Protein AF-A0ABC8L1J0-F1 (afdb_monomer)

Sequence (222 aa):
MFDDIAKNKENPRPGIIINSPNGDDVYSGVPKDYTGYDVNVGNLFAVILGNKTALKGGSGKVVDSGPNDHIFIYYSDHGGPGVLGMPTSPALYANDLNNVLKKKHASGTYKSLVFYLEACESRCIFEGLLPEGLNIYATTASNAEESSWGTYCPGEDTSVLSEYETCLGDLYSVAWMEDRYDSVTVCGDLECQDQLNERNKPFFDLCDGIFMNYTWKVLFLV

Nearest PDB structures (foldseek):
  5nij-assembly1_B  TM=9.918E-01  e=1.493E-30  Arabidopsis thaliana
  5nij-assembly2_C  TM=9.947E-01  e=2.348E-30  Arabidopsis thaliana
  5obt-assembly1_A  TM=9.940E-01  e=6.603E-30  Arabidopsis thaliana
  6azt-assembly1_A  TM=9.479E-01  e=2.463E-28  Helianthus annuus
  5h0i-assembly1_A  TM=9.928E-01  e=3.719E-27  Oldenlandia affinis

Mean predicted aligned error: 8.41 Å

Radius of gyration: 18.46 Å; Cα contacts (8 Å, |Δi|>4): 378; chains: 1; bounding box: 45×39×52 Å

pLDDT: mean 83.25, std 20.33, range [33.12, 98.81]

Foldseek 3Di:
DQPQAQCPPLNLHRNFAAQAQPGDGPRPPDDPQAHHPQQDPQNVLCQLQVNLPSGDDGPSHHLVAALAAEAEAEDADEDAQQWADTPDPDTHGLQVVLVSLVSSLVVSRYNAYEYEEHYFLFQNSCVVRHDPPSNYFYWYQDHNHGTWAAPLAPPVDPSHPPSDNGGRGTQLVCLCVVVVVVAQDPVRDGPDPLDDDPSNVSNVVRIPGPPPDDPNDPPPDD

Organism: Eruca vesicaria subsp. sativa (NCBI:txid29727)

Secondary structure (DSSP, 8-state):
----STT-TT-SSTT---SSTTPPPSSTT---SS-GGG-SHHHHHHHHTT-GGG--SS--------TT-EEEEEEES-EETTEE--SSSSPEEHHHHHHHHHHHHHTT--SEEEEEEESTTGGGGTTTTS-TTSSEEEEESS-SS----EES-TTT-TTS-TT--S--EEHHHHHHHHHHTTT--TTS------S--TTTHHHHHH-----TT---------

Structure (mmCIF, N/CA/C/O backbone):
data_AF-A0ABC8L1J0-F1
#
_entry.id   AF-A0ABC8L1J0-F1
#
loop_
_atom_site.group_PDB
_atom_site.id
_atom_site.type_symbol
_atom_site.label_atom_id
_atom_site.label_alt_id
_atom_site.label_comp_id
_atom_site.label_asym_id
_atom_site.label_entity_id
_atom_site.label_seq_id
_atom_site.pdbx_PDB_ins_code
_atom_site.Cartn_x
_atom_site.Cartn_y
_atom_site.Cartn_z
_atom_site.occupancy
_atom_site.B_iso_or_equiv
_atom_site.auth_seq_id
_atom_site.auth_comp_id
_atom_site.auth_asym_id
_atom_site.auth_atom_id
_atom_site.pdbx_PDB_model_num
ATOM 1 N N . MET A 1 1 ? -2.876 0.486 -7.187 1.00 93.50 1 MET A N 1
ATOM 2 C CA . MET A 1 1 ? -1.781 0.567 -8.182 1.00 93.50 1 MET A CA 1
ATOM 3 C C . MET A 1 1 ? -2.198 1.522 -9.281 1.00 93.50 1 MET A C 1
ATOM 5 O O . MET A 1 1 ? -3.363 1.482 -9.655 1.00 93.50 1 MET A O 1
ATOM 9 N N . PHE A 1 2 ? -1.308 2.378 -9.782 1.00 98.06 2 PHE A N 1
ATOM 10 C CA . PHE A 1 2 ? -1.679 3.358 -10.813 1.00 98.06 2 PHE A CA 1
ATOM 11 C C . PHE A 1 2 ? -1.986 2.711 -12.177 1.00 98.06 2 PHE A C 1
ATOM 13 O O . PHE A 1 2 ? -2.857 3.191 -12.894 1.00 98.06 2 PHE A O 1
ATOM 20 N N . ASP A 1 3 ? -1.392 1.546 -12.446 1.00 97.50 3 ASP A N 1
ATOM 21 C CA . ASP A 1 3 ? -1.651 0.687 -13.613 1.00 97.50 3 ASP A CA 1
ATOM 22 C C . ASP A 1 3 ? -1.069 1.171 -14.955 1.00 97.50 3 ASP A C 1
ATOM 24 O O . ASP A 1 3 ? -1.641 0.971 -16.026 1.00 97.50 3 ASP A O 1
ATOM 28 N N . ASP A 1 4 ? 0.106 1.788 -14.900 1.00 97.69 4 ASP A N 1
ATOM 29 C CA . ASP A 1 4 ? 0.846 2.352 -16.032 1.00 97.69 4 ASP A CA 1
ATOM 30 C C . ASP A 1 4 ? 2.136 1.589 -16.387 1.00 97.69 4 ASP A C 1
ATOM 32 O O . ASP A 1 4 ? 2.853 1.999 -17.298 1.00 97.69 4 ASP A O 1
ATOM 36 N N . ILE A 1 5 ? 2.406 0.455 -15.728 1.00 97.25 5 ILE A N 1
ATOM 37 C CA . ILE A 1 5 ? 3.633 -0.342 -15.916 1.00 97.25 5 ILE A CA 1
ATOM 38 C C . ILE A 1 5 ? 3.462 -1.450 -16.964 1.00 97.25 5 ILE A C 1
ATOM 40 O O . ILE A 1 5 ? 4.234 -1.541 -17.917 1.00 97.25 5 ILE A O 1
ATOM 44 N N . ALA A 1 6 ? 2.425 -2.288 -16.854 1.00 96.56 6 ALA A N 1
ATOM 45 C CA . ALA A 1 6 ? 2.279 -3.463 -17.722 1.00 96.56 6 ALA A CA 1
ATOM 46 C C . ALA A 1 6 ? 2.184 -3.108 -19.216 1.00 96.56 6 ALA A C 1
ATOM 48 O O . ALA A 1 6 ? 2.652 -3.857 -20.064 1.00 96.56 6 ALA A O 1
ATOM 49 N N . LYS A 1 7 ? 1.589 -1.961 -19.559 1.00 96.62 7 LYS A N 1
ATOM 50 C CA . LYS A 1 7 ? 1.470 -1.476 -20.948 1.00 96.62 7 LYS A CA 1
ATOM 51 C C . LYS A 1 7 ? 2.386 -0.290 -21.248 1.00 96.62 7 LYS A C 1
ATOM 53 O O . LYS A 1 7 ? 2.169 0.404 -22.243 1.00 96.62 7 LYS A O 1
ATOM 58 N N . ASN A 1 8 ? 3.368 -0.030 -20.386 1.00 97.44 8 ASN A N 1
ATOM 59 C CA . ASN A 1 8 ? 4.341 1.021 -20.629 1.00 97.44 8 ASN A CA 1
ATOM 60 C C . ASN A 1 8 ? 5.139 0.716 -21.907 1.00 97.44 8 ASN A C 1
ATOM 62 O O . ASN A 1 8 ? 5.407 -0.445 -22.211 1.00 97.44 8 ASN A O 1
ATOM 66 N N . LYS A 1 9 ? 5.530 1.752 -22.653 1.00 97.25 9 LYS A N 1
ATOM 67 C CA . LYS A 1 9 ? 6.371 1.594 -23.851 1.00 97.25 9 LYS A CA 1
ATOM 68 C C . LYS A 1 9 ? 7.786 1.125 -23.514 1.00 97.25 9 LYS A C 1
ATOM 70 O O . LYS A 1 9 ? 8.426 0.529 -24.369 1.00 97.25 9 LYS A O 1
ATOM 75 N N . GLU A 1 10 ? 8.244 1.416 -22.301 1.00 95.56 10 GLU A N 1
ATOM 76 C CA . GLU A 1 10 ? 9.552 1.022 -21.779 1.00 95.56 10 GLU A CA 1
ATOM 77 C C . GLU A 1 10 ? 9.525 -0.372 -21.142 1.00 95.56 10 GLU A C 1
ATOM 79 O O . GLU A 1 10 ? 10.575 -0.910 -20.817 1.00 95.56 10 GLU A O 1
ATOM 84 N N . ASN A 1 11 ? 8.349 -0.997 -20.986 1.00 96.00 11 ASN A N 1
ATOM 85 C CA . ASN A 1 11 ? 8.280 -2.367 -20.489 1.00 96.00 11 ASN A CA 1
ATOM 86 C C . ASN A 1 11 ? 8.733 -3.343 -21.598 1.00 96.00 11 ASN A C 1
ATOM 88 O O . ASN A 1 11 ? 8.025 -3.475 -22.605 1.00 96.00 11 ASN A O 1
ATOM 92 N N . PRO A 1 12 ? 9.859 -4.067 -21.424 1.00 95.00 12 PRO A N 1
ATOM 93 C CA . PRO A 1 12 ? 10.374 -4.998 -22.431 1.00 95.00 12 PRO A CA 1
ATOM 94 C C . PRO A 1 12 ? 9.455 -6.211 -22.647 1.00 95.00 12 PRO A C 1
ATOM 96 O O . PRO A 1 12 ? 9.526 -6.863 -23.690 1.00 95.00 12 PRO A O 1
ATOM 99 N N . ARG A 1 13 ? 8.555 -6.500 -21.694 1.00 95.12 13 ARG A N 1
ATOM 100 C CA . ARG A 1 13 ? 7.562 -7.580 -21.755 1.00 95.12 13 ARG A CA 1
ATOM 101 C C . ARG A 1 13 ? 6.139 -7.026 -21.597 1.00 95.12 13 ARG A C 1
ATOM 103 O O . ARG A 1 13 ? 5.547 -7.133 -20.522 1.00 95.12 13 ARG A O 1
ATOM 110 N N . PRO A 1 14 ? 5.544 -6.447 -22.657 1.00 96.69 14 PRO A N 1
ATOM 111 C CA . PRO A 1 14 ? 4.216 -5.851 -22.571 1.00 96.69 14 PRO A CA 1
ATOM 112 C C . PRO A 1 14 ? 3.153 -6.831 -22.059 1.00 96.69 14 PRO A C 1
ATOM 114 O O . PRO A 1 14 ? 2.976 -7.925 -22.592 1.00 96.69 14 PRO A O 1
ATOM 117 N N . GLY A 1 15 ? 2.401 -6.400 -21.052 1.00 95.69 15 GLY A N 1
ATOM 118 C CA . GLY A 1 15 ? 1.353 -7.168 -20.383 1.00 95.69 15 GLY A CA 1
ATOM 119 C C . GLY A 1 15 ? 1.829 -7.998 -19.192 1.00 95.69 15 GLY A C 1
ATOM 120 O O . GLY A 1 15 ? 0.975 -8.558 -18.514 1.00 95.69 15 GLY A O 1
ATOM 121 N N . ILE A 1 16 ? 3.137 -8.046 -18.929 1.00 96.88 16 ILE A N 1
ATOM 122 C CA . ILE A 1 16 ? 3.753 -8.821 -17.848 1.00 96.88 16 ILE A CA 1
ATOM 123 C C . ILE A 1 16 ? 4.424 -7.862 -16.859 1.00 96.88 16 ILE A C 1
ATOM 125 O O . ILE A 1 16 ? 5.050 -6.876 -17.263 1.00 96.88 16 ILE A O 1
ATOM 129 N N . ILE A 1 17 ? 4.306 -8.157 -15.564 1.00 96.38 17 ILE A N 1
ATOM 130 C CA . ILE A 1 17 ? 5.140 -7.564 -14.509 1.00 96.38 17 ILE A CA 1
ATOM 131 C C . ILE A 1 17 ? 5.728 -8.713 -13.697 1.00 96.38 17 ILE A C 1
ATOM 133 O O . ILE A 1 17 ? 5.004 -9.630 -13.322 1.00 96.38 17 ILE A O 1
ATOM 137 N N . ILE A 1 18 ? 7.027 -8.654 -13.425 1.00 95.44 18 ILE A N 1
ATOM 138 C CA . ILE A 1 18 ? 7.740 -9.607 -12.570 1.00 95.44 18 ILE A CA 1
ATOM 139 C C . ILE A 1 18 ? 8.265 -8.870 -11.335 1.00 95.44 18 ILE A C 1
ATOM 141 O O . ILE A 1 18 ? 8.564 -7.683 -11.426 1.00 95.44 18 ILE A O 1
ATOM 145 N N . ASN A 1 19 ? 8.379 -9.572 -10.207 1.00 95.00 19 ASN A N 1
ATOM 146 C CA . ASN A 1 19 ? 8.897 -9.029 -8.939 1.00 95.00 19 ASN A CA 1
ATOM 147 C C . ASN A 1 19 ? 10.171 -9.757 -8.460 1.00 95.00 19 ASN A C 1
ATOM 149 O O . ASN A 1 19 ? 10.581 -9.628 -7.313 1.00 95.00 19 ASN A O 1
ATOM 153 N N . SER A 1 20 ? 10.776 -10.565 -9.333 1.00 92.19 20 SER A N 1
ATOM 154 C CA . SER A 1 20 ? 12.091 -11.180 -9.138 1.00 92.19 20 SER A CA 1
ATOM 155 C C . SER A 1 20 ? 12.702 -11.544 -10.502 1.00 92.19 20 SER A C 1
ATOM 157 O O . SER A 1 20 ? 11.960 -11.681 -11.481 1.00 92.19 20 SER A O 1
ATOM 159 N N . PRO A 1 21 ? 14.035 -11.702 -10.619 1.00 88.88 21 PRO A N 1
ATOM 160 C CA . PRO A 1 21 ? 14.729 -11.786 -11.912 1.00 88.88 21 PRO A CA 1
ATOM 161 C C . PRO A 1 21 ? 14.269 -12.922 -12.837 1.00 88.88 21 PRO A C 1
ATOM 163 O O . PRO A 1 21 ? 14.250 -12.769 -14.057 1.00 88.88 21 PRO A O 1
ATOM 166 N N . ASN A 1 22 ? 13.865 -14.051 -12.251 1.00 85.31 22 ASN A N 1
ATOM 167 C CA . ASN A 1 22 ? 13.317 -15.214 -12.955 1.00 85.31 22 ASN A CA 1
ATOM 168 C C . ASN A 1 22 ? 11.901 -15.562 -12.464 1.00 85.31 22 ASN A C 1
ATOM 170 O O . ASN A 1 22 ? 11.485 -16.715 -12.560 1.00 85.31 22 ASN A O 1
ATOM 174 N N . GLY A 1 23 ? 11.199 -14.587 -11.882 1.00 86.94 23 GLY A N 1
ATOM 175 C CA . GLY A 1 23 ? 9.857 -14.768 -11.347 1.00 86.94 23 GLY A CA 1
ATOM 176 C C . GLY A 1 23 ? 8.799 -14.923 -12.435 1.00 86.94 23 GLY A C 1
ATOM 177 O O . GLY A 1 23 ? 8.969 -14.476 -13.573 1.00 86.94 23 GLY A O 1
ATOM 178 N N . ASP A 1 24 ? 7.684 -15.541 -12.054 1.00 93.19 24 ASP A N 1
ATOM 179 C CA . ASP A 1 24 ? 6.485 -15.606 -12.883 1.00 93.19 24 ASP A CA 1
ATOM 180 C C . ASP A 1 24 ? 5.821 -14.224 -13.026 1.00 93.19 24 ASP A C 1
ATOM 182 O O . ASP A 1 24 ? 6.120 -13.276 -12.293 1.00 93.19 24 ASP A O 1
ATOM 186 N N . ASP A 1 25 ? 4.887 -14.109 -13.976 1.00 94.94 25 ASP A N 1
ATOM 187 C CA . ASP A 1 25 ? 4.036 -12.925 -14.093 1.00 94.94 25 ASP A CA 1
ATOM 188 C C . ASP A 1 25 ? 3.162 -12.761 -12.842 1.00 94.94 25 ASP A C 1
ATOM 190 O O . ASP A 1 25 ? 2.314 -13.605 -12.544 1.00 94.94 25 ASP A O 1
ATOM 194 N N . VAL A 1 26 ? 3.331 -11.639 -12.146 1.00 95.69 26 VAL A N 1
ATOM 195 C CA . VAL A 1 26 ? 2.528 -11.262 -10.976 1.00 95.69 26 VAL A CA 1
ATOM 196 C C . VAL A 1 26 ? 1.417 -10.271 -11.322 1.00 95.69 26 VAL A C 1
ATOM 198 O O . VAL A 1 26 ? 0.670 -9.857 -10.440 1.00 95.69 26 VAL A O 1
ATOM 201 N N . TYR A 1 27 ? 1.289 -9.858 -12.587 1.00 95.56 27 TYR A N 1
ATOM 202 C CA . TYR A 1 27 ? 0.291 -8.882 -13.022 1.00 95.56 27 TYR A CA 1
ATOM 203 C C . TYR A 1 27 ? -1.053 -9.513 -13.396 1.00 95.56 27 TYR A C 1
ATOM 205 O O . TYR A 1 27 ? -2.117 -8.949 -13.103 1.00 95.56 27 TYR A O 1
ATOM 213 N N . SER A 1 28 ? -1.027 -10.662 -14.074 1.00 95.44 28 SER A N 1
ATOM 214 C CA . SER A 1 28 ? -2.242 -11.343 -14.513 1.00 95.44 28 SER A CA 1
ATOM 215 C C . SER A 1 28 ? -3.140 -11.714 -13.329 1.00 95.44 28 SER A C 1
ATOM 217 O O . SER A 1 28 ? -2.703 -12.237 -12.309 1.00 95.44 28 SER A O 1
ATOM 219 N N . GLY A 1 29 ? -4.434 -11.423 -13.459 1.00 93.50 29 GLY A N 1
ATOM 220 C CA . GLY A 1 29 ? -5.430 -11.705 -12.424 1.00 93.50 29 GLY A CA 1
ATOM 221 C C . GLY A 1 29 ? -5.490 -10.694 -11.272 1.00 93.50 29 GLY A C 1
ATOM 222 O O . GLY A 1 29 ? -6.456 -10.740 -10.508 1.00 93.50 29 GLY A O 1
ATOM 223 N N . VAL A 1 30 ? -4.550 -9.743 -11.162 1.00 93.88 30 VAL A N 1
ATOM 224 C CA . VAL A 1 30 ? -4.590 -8.722 -10.101 1.00 93.88 30 VAL A CA 1
ATOM 225 C C . VAL A 1 30 ? -5.792 -7.783 -10.302 1.00 93.88 30 VAL A C 1
ATOM 227 O O . VAL A 1 30 ? -5.901 -7.133 -11.351 1.00 93.88 30 VAL A O 1
ATOM 230 N N . PRO A 1 31 ? -6.694 -7.652 -9.307 1.00 94.88 31 PRO A N 1
ATOM 231 C CA . PRO A 1 31 ? -7.863 -6.785 -9.412 1.00 94.88 31 PRO A CA 1
ATOM 232 C C . PRO A 1 31 ? -7.514 -5.308 -9.636 1.00 94.88 31 PRO A C 1
ATOM 234 O O . PRO A 1 31 ? -6.635 -4.745 -8.986 1.00 94.88 31 PRO A O 1
ATOM 237 N N . LYS A 1 32 ? -8.267 -4.650 -10.522 1.00 97.38 32 LYS A N 1
ATOM 238 C CA . LYS A 1 32 ? -8.146 -3.216 -10.840 1.00 97.38 32 LYS A CA 1
ATOM 239 C C . LYS A 1 32 ? -9.193 -2.395 -10.084 1.00 97.38 32 LYS A C 1
ATOM 241 O O . LYS A 1 32 ? -10.068 -1.791 -10.691 1.00 97.38 32 LYS A O 1
ATOM 246 N N . ASP A 1 33 ? -9.155 -2.435 -8.751 1.00 97.81 33 ASP A N 1
ATOM 247 C CA . ASP A 1 33 ? -10.172 -1.760 -7.929 1.00 97.81 33 ASP A CA 1
ATOM 248 C C . ASP A 1 33 ? -10.045 -0.232 -7.967 1.00 97.81 33 ASP A C 1
ATOM 250 O O . ASP A 1 33 ? -11.040 0.468 -8.129 1.00 97.81 33 ASP A O 1
ATOM 254 N N . TYR A 1 34 ? -8.818 0.277 -7.858 1.00 98.44 34 TYR A N 1
ATOM 255 C CA . TYR A 1 34 ? -8.500 1.701 -7.952 1.00 98.44 34 TYR A CA 1
ATOM 256 C C . TYR A 1 34 ? -7.219 1.850 -8.771 1.00 98.44 34 TYR A C 1
ATOM 258 O O . TYR A 1 34 ? -6.160 1.367 -8.355 1.00 98.44 34 TYR A O 1
ATOM 266 N N . THR A 1 35 ? -7.337 2.479 -9.941 1.00 98.38 35 THR A N 1
ATOM 267 C CA . THR A 1 35 ? -6.258 2.682 -10.921 1.00 98.38 35 THR A CA 1
ATOM 268 C C . THR A 1 35 ? -6.216 4.132 -11.391 1.00 98.38 35 THR A C 1
ATOM 270 O O . THR A 1 35 ? -7.209 4.850 -11.288 1.00 98.38 35 THR A O 1
ATOM 273 N N . GLY A 1 36 ? -5.084 4.582 -11.929 1.00 97.50 36 GLY A N 1
ATOM 274 C CA . GLY A 1 36 ? -4.895 5.964 -12.358 1.00 97.50 36 GLY A CA 1
ATOM 275 C C . GLY A 1 36 ? -5.207 6.960 -11.237 1.00 97.50 36 GLY A C 1
ATOM 276 O O . GLY A 1 36 ? -4.815 6.771 -10.085 1.00 97.50 36 GLY A O 1
ATOM 277 N N . TYR A 1 37 ? -5.978 7.999 -11.560 1.00 97.94 37 TYR A N 1
ATOM 278 C CA . TYR A 1 37 ? -6.349 9.050 -10.606 1.00 97.94 37 TYR A CA 1
ATOM 279 C C . TYR A 1 37 ? -7.256 8.587 -9.451 1.00 97.94 37 TYR A C 1
ATOM 281 O O . TYR A 1 37 ? -7.420 9.314 -8.467 1.00 97.94 37 TYR A O 1
ATOM 289 N N . ASP A 1 38 ? -7.809 7.373 -9.522 1.00 98.25 38 ASP A N 1
ATOM 290 C CA . ASP A 1 38 ? -8.569 6.790 -8.414 1.00 98.25 38 ASP A CA 1
ATOM 291 C C . ASP A 1 38 ? -7.647 6.286 -7.287 1.00 98.25 38 ASP A C 1
ATOM 293 O O . ASP A 1 38 ? -8.117 6.032 -6.175 1.00 98.25 38 ASP A O 1
ATOM 297 N N . VAL A 1 39 ? -6.331 6.200 -7.530 1.00 98.25 39 VAL A N 1
ATOM 298 C CA . VAL A 1 39 ? -5.300 5.974 -6.505 1.00 98.25 39 VAL A CA 1
ATOM 299 C C . VAL A 1 39 ? -4.995 7.293 -5.793 1.00 98.25 39 VAL A C 1
ATOM 301 O O . VAL A 1 39 ? -3.981 7.940 -6.033 1.00 98.25 39 VAL A O 1
ATOM 304 N N . ASN A 1 40 ? -5.904 7.702 -4.912 1.00 98.38 40 ASN A N 1
ATOM 305 C CA . ASN A 1 40 ? -5.803 8.945 -4.151 1.00 98.38 40 ASN A CA 1
ATOM 306 C C . ASN A 1 40 ? -6.118 8.735 -2.662 1.00 98.38 40 ASN A C 1
ATOM 308 O O . ASN A 1 40 ? -6.750 7.750 -2.270 1.00 98.38 40 ASN A O 1
ATOM 312 N N . VAL A 1 41 ? -5.688 9.687 -1.826 1.00 98.44 41 VAL A N 1
ATOM 313 C CA . VAL A 1 41 ? -5.813 9.615 -0.357 1.00 98.44 41 VAL A CA 1
ATOM 314 C C . VAL A 1 41 ? -7.268 9.479 0.091 1.00 98.44 41 VAL A C 1
ATOM 316 O O . VAL A 1 41 ? -7.573 8.714 1.004 1.00 98.44 41 VAL A O 1
ATOM 319 N N . GLY A 1 42 ? -8.186 10.192 -0.569 1.00 98.44 42 GLY A N 1
ATOM 320 C CA . GLY A 1 42 ? -9.609 10.146 -0.238 1.00 98.44 42 GLY A CA 1
ATOM 321 C C . GLY A 1 42 ? -10.191 8.744 -0.401 1.00 98.44 42 GLY A C 1
ATOM 322 O O . GLY A 1 42 ? -10.850 8.240 0.511 1.00 98.44 42 GLY A O 1
ATOM 323 N N . ASN A 1 43 ? -9.890 8.094 -1.527 1.00 98.69 43 ASN A N 1
ATOM 324 C CA . ASN A 1 43 ? -10.302 6.718 -1.781 1.00 98.69 43 ASN A CA 1
ATOM 325 C C . ASN A 1 43 ? -9.629 5.744 -0.816 1.00 98.69 43 ASN A C 1
ATOM 327 O O . ASN A 1 43 ? -10.326 4.913 -0.242 1.00 98.69 43 ASN A O 1
ATOM 331 N N . LEU A 1 44 ? -8.325 5.878 -0.556 1.00 98.62 44 LEU A N 1
ATOM 332 C CA . LEU A 1 44 ? -7.623 5.030 0.414 1.00 98.62 44 LEU A CA 1
ATOM 333 C C . LEU A 1 44 ? -8.294 5.075 1.797 1.00 98.62 44 LEU A C 1
ATOM 335 O O . LEU A 1 44 ? -8.584 4.038 2.394 1.00 98.62 44 LEU A O 1
ATOM 339 N N . PHE A 1 45 ? -8.609 6.271 2.293 1.00 98.75 45 PHE A N 1
ATOM 340 C CA . PHE A 1 45 ? -9.273 6.441 3.586 1.00 98.75 45 PHE A CA 1
ATOM 341 C C . PHE A 1 45 ? -10.691 5.877 3.597 1.00 98.75 45 PHE A C 1
ATOM 343 O O . PHE A 1 45 ? -11.079 5.203 4.553 1.00 98.75 45 PHE A O 1
ATOM 350 N N . ALA A 1 46 ? -11.461 6.115 2.537 1.00 98.69 46 ALA A N 1
ATOM 351 C CA . ALA A 1 46 ? -12.795 5.550 2.387 1.00 98.69 46 ALA A CA 1
ATOM 352 C C . ALA A 1 46 ? -12.763 4.012 2.347 1.00 98.69 46 ALA A C 1
ATOM 354 O O . ALA A 1 46 ? -13.592 3.372 2.996 1.00 98.69 46 ALA A O 1
ATOM 355 N N . VAL A 1 47 ? -11.777 3.420 1.666 1.00 98.81 47 VAL A N 1
ATOM 356 C CA . VAL A 1 47 ? -11.558 1.969 1.604 1.00 98.81 47 VAL A CA 1
ATOM 357 C C . VAL A 1 47 ? -11.276 1.396 2.986 1.00 98.81 47 VAL A C 1
ATOM 359 O O . VAL A 1 47 ? -11.987 0.477 3.395 1.00 98.81 47 VAL A O 1
ATOM 362 N N . ILE A 1 48 ? -10.306 1.948 3.725 1.00 98.75 48 ILE A N 1
ATOM 363 C CA . ILE A 1 48 ? -9.948 1.470 5.074 1.00 98.75 48 ILE A CA 1
ATOM 364 C C . ILE A 1 48 ? -11.160 1.544 6.010 1.00 98.75 48 ILE A C 1
ATOM 366 O O . ILE A 1 48 ? -11.428 0.611 6.766 1.00 98.75 48 ILE A O 1
ATOM 370 N N . LEU A 1 49 ? -11.925 2.635 5.937 1.00 98.75 49 LEU A N 1
ATOM 371 C CA . LEU A 1 49 ? -13.097 2.859 6.785 1.00 98.75 49 LEU A CA 1
ATOM 372 C C . LEU A 1 49 ? -14.346 2.078 6.351 1.00 98.75 49 LEU A C 1
ATOM 374 O O . LEU A 1 49 ? -15.353 2.150 7.051 1.00 98.75 49 LEU A O 1
ATOM 378 N N . GLY A 1 50 ? -14.319 1.359 5.226 1.00 98.38 50 GLY A N 1
ATOM 379 C CA . GLY A 1 50 ? -15.505 0.676 4.701 1.00 98.38 50 GLY A CA 1
ATOM 380 C C . GLY A 1 50 ? -16.584 1.633 4.166 1.00 98.38 50 GLY A C 1
ATOM 381 O O . GLY A 1 50 ? -17.744 1.253 4.028 1.00 98.38 50 GLY A O 1
ATOM 382 N N . ASN A 1 51 ? -16.245 2.891 3.867 1.00 98.25 51 ASN A N 1
ATOM 383 C CA . ASN A 1 51 ? -17.212 3.925 3.498 1.00 98.25 51 ASN A CA 1
ATOM 384 C C . ASN A 1 51 ? -17.366 4.066 1.975 1.00 98.25 51 ASN A C 1
ATOM 386 O O . ASN A 1 51 ? -16.773 4.950 1.355 1.00 98.25 51 ASN A O 1
ATOM 390 N N . LYS A 1 52 ? -18.240 3.248 1.377 1.00 97.69 52 LYS A N 1
ATOM 391 C CA . LYS A 1 52 ? -18.522 3.272 -0.074 1.00 97.69 52 LYS A CA 1
ATOM 392 C C . LYS A 1 52 ? -19.017 4.632 -0.578 1.00 97.69 52 LYS A C 1
ATOM 394 O O . LYS A 1 52 ? -18.723 5.008 -1.705 1.00 97.69 52 LYS A O 1
ATOM 399 N N . THR A 1 53 ? -19.748 5.387 0.246 1.00 97.94 53 THR A N 1
ATOM 400 C CA . THR A 1 53 ? -20.329 6.681 -0.162 1.00 97.94 53 THR A CA 1
ATOM 401 C C . THR A 1 53 ? -19.307 7.813 -0.265 1.00 97.94 53 THR A C 1
ATOM 403 O O . THR A 1 53 ? -19.580 8.820 -0.912 1.00 97.94 53 THR A O 1
ATOM 406 N N . ALA A 1 54 ? -18.136 7.657 0.358 1.00 97.88 54 ALA A N 1
ATOM 407 C CA . ALA A 1 54 ? -17.053 8.636 0.303 1.00 97.88 54 ALA A CA 1
ATOM 408 C C . ALA A 1 54 ? -16.103 8.427 -0.889 1.00 97.88 54 ALA A C 1
ATOM 410 O O . ALA A 1 54 ? -15.246 9.279 -1.131 1.00 97.88 54 ALA A O 1
ATOM 411 N N . LEU A 1 55 ? -16.245 7.316 -1.620 1.00 97.81 55 LEU A N 1
ATOM 412 C CA . LEU A 1 55 ? -15.418 7.014 -2.781 1.00 97.81 55 LEU A CA 1
ATOM 413 C C . LEU A 1 55 ? -15.690 7.972 -3.940 1.00 97.81 55 LEU A C 1
ATOM 415 O O . LEU A 1 55 ? -16.820 8.396 -4.189 1.00 97.81 55 LEU A O 1
ATOM 419 N N . LYS A 1 56 ? -14.633 8.257 -4.694 1.00 95.38 56 LYS A N 1
ATOM 420 C CA . LYS A 1 56 ? -14.662 8.992 -5.954 1.00 95.38 56 LYS A CA 1
ATOM 421 C C . LYS A 1 56 ? -13.970 8.139 -7.013 1.00 95.38 56 LYS A C 1
ATOM 423 O O . LYS A 1 56 ? -12.746 8.085 -7.037 1.00 95.38 56 LYS A O 1
ATOM 428 N N . GLY A 1 57 ? -14.756 7.476 -7.860 1.00 96.19 57 GLY A N 1
ATOM 429 C CA . GLY A 1 57 ? -14.236 6.537 -8.859 1.00 96.19 57 GLY A CA 1
ATOM 430 C C . GLY A 1 57 ? -13.896 5.157 -8.285 1.00 96.19 57 GLY A C 1
ATOM 431 O O . GLY A 1 57 ? -14.250 4.836 -7.147 1.00 96.19 57 GLY A O 1
ATOM 432 N N . GLY A 1 58 ? -13.233 4.333 -9.093 1.00 97.44 58 GLY A N 1
ATOM 433 C CA . GLY A 1 58 ? -12.895 2.946 -8.780 1.00 97.44 58 GLY A CA 1
ATOM 434 C C . GLY A 1 58 ? -14.074 1.966 -8.813 1.00 97.44 58 GLY A C 1
ATOM 435 O O . GLY A 1 58 ? -15.194 2.285 -9.212 1.00 97.44 58 GLY A O 1
ATOM 436 N N . SER A 1 59 ? -13.809 0.734 -8.379 1.00 97.00 59 SER A N 1
ATOM 437 C CA . SER A 1 59 ? -14.759 -0.386 -8.408 1.00 97.00 59 SER A CA 1
ATOM 438 C C . SER A 1 59 ? -15.850 -0.310 -7.338 1.00 97.00 59 SER A C 1
ATOM 440 O O . SER A 1 59 ? -16.833 -1.048 -7.407 1.00 97.00 59 SER A O 1
ATOM 442 N N . GLY A 1 60 ? -15.678 0.538 -6.319 1.00 97.69 60 GLY A N 1
ATOM 443 C CA . GLY A 1 60 ? -16.556 0.588 -5.148 1.00 97.69 60 GLY A CA 1
ATOM 444 C C . GLY A 1 60 ? -16.199 -0.413 -4.041 1.00 97.69 60 GLY A C 1
ATOM 445 O O . GLY A 1 60 ? -16.868 -0.441 -3.003 1.00 97.69 60 GLY A O 1
ATOM 446 N N . LYS A 1 61 ? -15.170 -1.250 -4.234 1.00 97.56 61 LYS A N 1
ATOM 447 C CA . LYS A 1 61 ? -14.732 -2.233 -3.233 1.00 97.56 61 LYS A CA 1
ATOM 448 C C . LYS A 1 61 ? -14.067 -1.537 -2.045 1.00 97.56 61 LYS A C 1
ATOM 450 O O . LYS A 1 61 ? -13.144 -0.752 -2.220 1.00 97.56 61 LYS A O 1
ATOM 455 N N . VAL A 1 62 ? -14.499 -1.853 -0.829 1.00 98.62 62 VAL A N 1
ATOM 456 C CA . VAL A 1 62 ? -13.949 -1.302 0.422 1.00 98.62 62 VAL A CA 1
ATOM 457 C C . VAL A 1 62 ? -13.779 -2.411 1.458 1.00 98.62 62 VAL A C 1
ATOM 459 O O . VAL A 1 62 ? -14.308 -3.508 1.275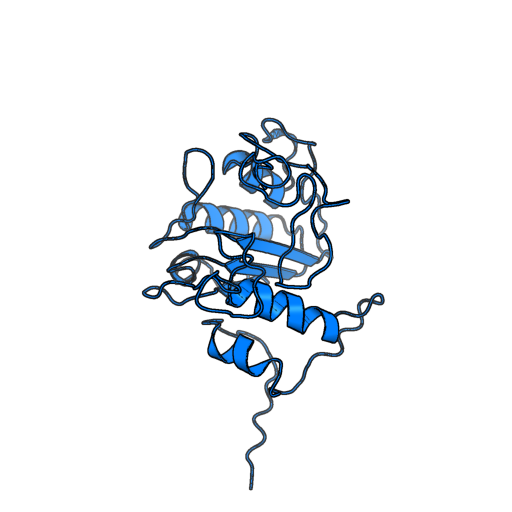 1.00 98.62 62 VAL A O 1
ATOM 462 N N . VAL A 1 63 ? -13.102 -2.114 2.567 1.00 98.00 63 VAL A N 1
ATOM 463 C CA . VAL A 1 63 ? -12.963 -3.027 3.710 1.00 98.00 63 VAL A CA 1
ATOM 464 C C . VAL A 1 63 ? -14.223 -2.961 4.585 1.00 98.00 63 VAL A C 1
ATOM 466 O O . VAL A 1 63 ? -14.246 -2.359 5.661 1.00 98.00 63 VAL A O 1
ATOM 469 N N . ASP A 1 64 ? -15.298 -3.552 4.065 1.00 97.69 64 ASP A N 1
ATOM 470 C CA . ASP A 1 64 ? -16.618 -3.701 4.699 1.00 97.69 64 ASP A CA 1
ATOM 471 C C . ASP A 1 64 ? -16.605 -4.883 5.688 1.00 97.69 64 ASP A C 1
ATOM 473 O O . ASP A 1 64 ? -17.216 -5.924 5.457 1.00 97.69 64 ASP A O 1
ATOM 477 N N . SER A 1 65 ? -15.781 -4.755 6.730 1.00 97.81 65 SER A N 1
ATOM 478 C CA . SER A 1 65 ? -15.422 -5.829 7.664 1.00 97.81 65 SER A CA 1
ATOM 479 C C . SER A 1 65 ? -16.213 -5.793 8.978 1.00 97.81 65 SER A C 1
ATOM 481 O O . SER A 1 65 ? -16.694 -4.746 9.415 1.00 97.81 65 SER A O 1
ATOM 483 N N . GLY A 1 66 ? -16.320 -6.945 9.639 1.00 97.38 66 GLY A N 1
ATOM 484 C CA . GLY A 1 66 ? -16.917 -7.135 10.959 1.00 97.38 66 GLY A CA 1
ATOM 485 C C . GLY A 1 66 ? -15.895 -7.258 12.103 1.00 97.38 66 GLY A C 1
ATOM 486 O O . GLY A 1 66 ? -14.686 -7.293 11.880 1.00 97.38 66 GLY A O 1
ATOM 487 N N . PRO A 1 67 ? -16.362 -7.366 13.361 1.00 98.00 67 PRO A N 1
ATOM 488 C CA . PRO A 1 67 ? -15.507 -7.357 14.559 1.00 98.00 67 PRO A CA 1
ATOM 489 C C . PRO A 1 67 ? -14.561 -8.557 14.689 1.00 98.00 67 PRO A C 1
ATOM 491 O O . PRO A 1 67 ? -13.618 -8.503 15.470 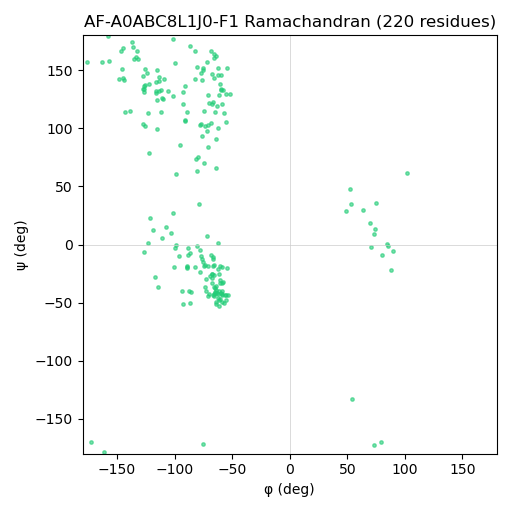1.00 98.00 67 PRO A O 1
ATOM 494 N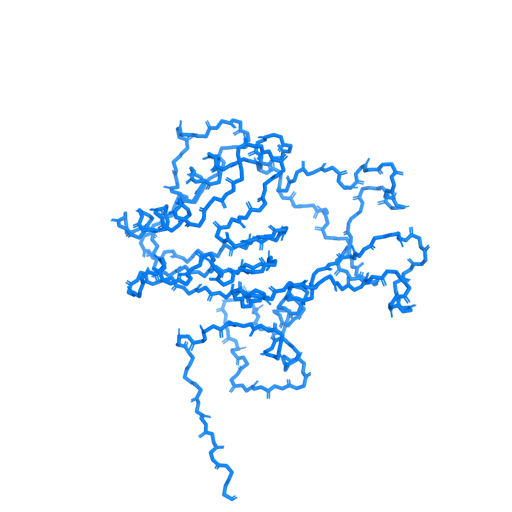 N . ASN A 1 68 ? -14.813 -9.646 13.960 1.00 95.94 68 ASN A N 1
ATOM 495 C CA . ASN A 1 68 ? -14.000 -10.864 14.016 1.00 95.94 68 ASN A CA 1
ATOM 496 C C . ASN A 1 68 ? -13.003 -10.974 12.855 1.00 95.94 68 ASN A C 1
ATOM 498 O O . ASN A 1 68 ? -12.225 -11.926 12.825 1.00 95.94 68 ASN A O 1
ATOM 502 N N . ASP A 1 69 ? -13.026 -10.021 11.924 1.00 95.44 69 ASP A N 1
ATOM 503 C CA . ASP A 1 69 ? -12.229 -10.090 10.707 1.00 95.44 69 ASP A CA 1
ATOM 504 C C . ASP A 1 69 ? -10.787 -9.653 10.956 1.00 95.44 69 ASP A C 1
ATOM 506 O O . ASP A 1 69 ? -10.493 -8.834 11.832 1.00 95.44 69 ASP A O 1
ATOM 510 N N . HIS A 1 70 ? -9.885 -10.182 10.139 1.00 94.38 70 HIS A N 1
ATOM 511 C CA . HIS A 1 70 ? -8.478 -9.816 10.127 1.00 94.38 70 HIS A CA 1
ATOM 512 C C . HIS A 1 70 ? -8.190 -8.962 8.894 1.00 94.38 70 HIS A C 1
ATOM 514 O O . HIS A 1 70 ? -8.600 -9.311 7.787 1.00 94.38 70 HIS A O 1
ATOM 520 N N . ILE A 1 71 ? -7.497 -7.839 9.080 1.00 94.56 71 ILE A N 1
ATOM 521 C CA . ILE A 1 71 ? -7.163 -6.915 7.992 1.00 94.56 71 ILE A CA 1
ATOM 522 C C . ILE A 1 71 ? -5.651 -6.923 7.783 1.00 94.56 71 ILE A C 1
ATOM 524 O O . ILE A 1 71 ? -4.890 -6.762 8.733 1.00 94.56 71 ILE A O 1
ATOM 528 N N . PHE A 1 72 ? -5.220 -7.056 6.532 1.00 96.62 72 PHE A N 1
ATOM 529 C CA . PHE A 1 72 ? -3.837 -6.835 6.125 1.00 96.62 72 PHE A CA 1
ATOM 530 C C . PHE A 1 72 ? -3.785 -5.642 5.171 1.00 96.62 72 PHE A C 1
ATOM 532 O O . PHE A 1 72 ? -4.500 -5.622 4.168 1.00 96.62 72 PHE A O 1
ATOM 539 N N . ILE A 1 73 ? -2.972 -4.641 5.504 1.00 97.06 73 ILE A N 1
ATOM 540 C CA . ILE A 1 73 ? -2.696 -3.481 4.657 1.00 97.06 73 ILE A CA 1
ATOM 541 C C . ILE A 1 73 ? -1.218 -3.517 4.294 1.00 97.06 73 ILE A C 1
ATOM 543 O O . ILE A 1 73 ? -0.367 -3.636 5.172 1.00 97.06 73 ILE A O 1
ATOM 547 N N . TYR A 1 74 ? -0.930 -3.384 3.006 1.00 97.56 74 TYR A N 1
ATOM 548 C CA . TYR A 1 74 ? 0.423 -3.252 2.494 1.00 97.56 74 TYR A CA 1
ATOM 549 C C . TYR A 1 74 ? 0.510 -2.010 1.609 1.00 97.56 74 TYR A C 1
ATOM 551 O O . TYR A 1 74 ? -0.355 -1.784 0.757 1.00 97.56 74 TYR A O 1
ATOM 559 N N . TYR A 1 75 ? 1.531 -1.199 1.855 1.00 98.31 75 TYR A N 1
ATOM 560 C CA . TYR A 1 75 ? 1.867 -0.004 1.094 1.00 98.31 75 TYR A CA 1
ATOM 561 C C . TYR A 1 75 ? 3.323 -0.114 0.630 1.00 98.31 75 TYR A C 1
ATOM 563 O O . TYR A 1 75 ? 4.171 -0.500 1.432 1.00 98.31 75 TYR A O 1
ATOM 571 N N . SER A 1 76 ? 3.585 0.257 -0.627 1.00 97.88 76 SER A N 1
ATOM 572 C CA . SER A 1 76 ? 4.921 0.317 -1.237 1.00 97.88 76 SER A CA 1
ATOM 573 C C . SER A 1 76 ? 4.999 1.519 -2.168 1.00 97.88 76 SER A C 1
ATOM 575 O O . SER A 1 76 ? 4.250 1.570 -3.146 1.00 97.88 76 SER A O 1
ATOM 577 N N . ASP A 1 77 ? 5.837 2.496 -1.831 1.00 97.19 77 ASP A N 1
ATOM 578 C CA . ASP A 1 77 ? 6.161 3.680 -2.641 1.00 97.19 77 ASP A CA 1
ATOM 579 C C . ASP A 1 77 ? 7.316 4.436 -1.948 1.00 97.19 77 ASP A C 1
ATOM 581 O O . ASP A 1 77 ? 7.881 4.000 -0.947 1.00 97.19 77 ASP A O 1
ATOM 585 N N . HIS A 1 78 ? 7.609 5.640 -2.413 1.00 96.25 78 HIS A N 1
ATOM 586 C CA . HIS A 1 78 ? 8.406 6.624 -1.713 1.00 96.25 78 HIS A CA 1
ATOM 587 C C . HIS A 1 78 ? 7.768 7.077 -0.392 1.00 96.25 78 HIS A C 1
ATOM 589 O O . HIS A 1 78 ? 6.541 7.163 -0.231 1.00 96.25 78 HIS A O 1
ATOM 595 N N . GLY A 1 79 ? 8.638 7.471 0.530 1.00 93.56 79 GLY A N 1
ATOM 596 C CA . GLY A 1 79 ? 8.288 8.154 1.766 1.00 93.56 79 GLY A CA 1
ATOM 597 C C . GLY A 1 79 ? 9.246 9.295 2.056 1.00 93.56 79 GLY A C 1
ATOM 598 O O . GLY A 1 79 ? 10.211 9.533 1.332 1.00 93.56 79 GLY A O 1
ATOM 599 N N . GLY A 1 80 ? 8.906 10.029 3.103 1.00 89.69 80 GLY A N 1
ATOM 600 C CA . GLY A 1 80 ? 9.744 11.025 3.737 1.00 89.69 80 GLY A CA 1
ATOM 601 C C . GLY A 1 80 ? 9.265 11.258 5.170 1.00 89.69 80 GLY A C 1
ATOM 602 O O . GLY A 1 80 ? 8.250 10.686 5.590 1.00 89.69 80 GLY A O 1
ATOM 603 N N . PRO A 1 81 ? 9.923 12.144 5.933 1.00 91.75 81 PRO A N 1
ATOM 604 C CA . PRO A 1 81 ? 9.561 12.390 7.325 1.00 91.75 81 PRO A CA 1
ATOM 605 C C . PRO A 1 81 ? 8.084 12.794 7.498 1.00 91.75 81 PRO A C 1
ATOM 607 O O . PRO A 1 81 ? 7.674 13.914 7.183 1.00 91.75 81 PRO A O 1
ATOM 610 N N . GLY A 1 82 ? 7.269 11.864 8.004 1.00 91.56 82 GLY A N 1
ATOM 611 C CA . GLY A 1 82 ? 5.844 12.063 8.294 1.00 91.56 82 GLY A CA 1
ATOM 612 C C . GLY A 1 82 ? 4.915 12.107 7.072 1.00 91.56 82 GLY A C 1
ATOM 613 O O . GLY A 1 82 ? 3.756 12.520 7.209 1.00 91.56 82 GLY A O 1
ATOM 614 N N . VAL A 1 83 ? 5.384 11.698 5.889 1.00 96.69 83 VAL A N 1
ATOM 615 C CA . VAL A 1 83 ? 4.602 11.718 4.646 1.00 96.69 83 VAL A CA 1
ATOM 616 C C . VAL A 1 83 ? 4.917 10.516 3.757 1.00 96.69 83 VAL A C 1
ATOM 618 O O . VAL A 1 83 ? 6.057 10.086 3.635 1.00 96.69 83 VAL A O 1
ATOM 621 N N . LEU A 1 84 ? 3.883 9.990 3.117 1.00 97.75 84 LEU A N 1
ATOM 622 C CA . LEU A 1 84 ? 3.940 8.911 2.145 1.00 97.75 84 LEU A CA 1
ATOM 623 C C . LEU A 1 84 ? 3.546 9.437 0.763 1.00 97.75 84 LEU A C 1
ATOM 625 O O . LEU A 1 84 ? 2.638 10.270 0.634 1.00 97.75 84 LEU A O 1
ATOM 629 N N . GLY A 1 85 ? 4.254 8.958 -0.258 1.00 96.81 85 GLY A N 1
ATOM 630 C CA . GLY A 1 85 ? 3.964 9.222 -1.660 1.00 96.81 85 GLY A CA 1
ATOM 631 C C . GLY A 1 85 ? 2.528 8.872 -2.049 1.00 96.81 85 GLY A C 1
ATOM 632 O O . GLY A 1 85 ? 1.853 8.044 -1.453 1.00 96.81 85 GLY A O 1
ATOM 633 N N . MET A 1 86 ? 2.011 9.572 -3.045 1.00 97.19 86 MET A N 1
ATOM 634 C CA . MET A 1 86 ? 0.806 9.157 -3.749 1.00 97.19 86 MET A CA 1
ATOM 635 C C . MET A 1 86 ? 0.991 9.574 -5.205 1.00 97.19 86 MET A C 1
ATOM 637 O O . MET A 1 86 ? 1.485 10.677 -5.457 1.00 97.19 86 MET A O 1
ATOM 641 N N . PRO A 1 87 ? 0.524 8.779 -6.180 1.00 94.50 87 PRO A N 1
ATOM 642 C CA . PRO A 1 87 ? 0.631 9.151 -7.590 1.00 94.50 87 PRO A CA 1
ATOM 643 C C . PRO A 1 87 ? -0.266 10.350 -7.956 1.00 94.50 87 PRO A C 1
ATOM 645 O O . PRO A 1 87 ? -0.176 10.906 -9.049 1.00 94.50 87 PRO A O 1
ATOM 648 N N . THR A 1 88 ? -1.143 10.772 -7.040 1.00 95.12 88 THR A N 1
ATOM 649 C CA . THR A 1 88 ? -1.983 11.967 -7.161 1.00 95.12 88 THR A CA 1
ATOM 650 C C . THR A 1 88 ? -1.797 12.885 -5.961 1.00 95.12 88 THR A C 1
ATOM 652 O O . THR A 1 88 ? -1.579 12.405 -4.854 1.00 95.12 88 THR A O 1
ATOM 655 N N . SER A 1 89 ? -1.983 14.192 -6.153 1.00 91.81 89 SER A N 1
ATOM 656 C CA . SER A 1 89 ? -2.022 15.154 -5.047 1.00 91.81 89 SER A CA 1
ATOM 657 C C . SER A 1 89 ? -3.363 15.098 -4.289 1.00 91.81 89 SER A C 1
ATOM 659 O O . SER A 1 89 ? -4.412 14.989 -4.935 1.00 91.81 89 SER A O 1
ATOM 661 N N . PRO A 1 90 ? -3.372 15.238 -2.948 1.00 96.88 90 PRO A N 1
ATOM 662 C CA . PRO A 1 90 ? -2.214 15.425 -2.066 1.00 96.88 90 PRO A CA 1
ATOM 663 C C . PRO A 1 90 ? -1.503 14.110 -1.709 1.00 96.88 90 PRO A C 1
ATOM 665 O O . PRO A 1 90 ? -2.060 13.028 -1.879 1.00 96.88 90 PRO A O 1
ATOM 668 N N . ALA A 1 91 ? -0.293 14.232 -1.157 1.00 97.19 91 ALA A N 1
ATOM 669 C CA . ALA A 1 91 ? 0.421 13.132 -0.509 1.00 97.19 91 ALA A CA 1
ATOM 670 C C . ALA A 1 91 ? -0.303 12.654 0.767 1.00 97.19 91 ALA A C 1
ATOM 672 O O . ALA A 1 91 ? -1.167 13.349 1.315 1.00 97.19 91 ALA A O 1
ATOM 673 N N . LEU A 1 92 ? 0.058 11.468 1.252 1.00 98.25 92 LEU A N 1
ATOM 674 C CA . LEU A 1 92 ? -0.539 10.846 2.428 1.00 98.25 92 LEU A CA 1
ATOM 675 C C . LEU A 1 92 ? 0.238 11.226 3.698 1.00 98.25 92 LEU A C 1
ATOM 677 O O . LEU A 1 92 ? 1.327 10.724 3.945 1.00 98.25 92 LEU A O 1
ATOM 681 N N . TYR A 1 93 ? -0.327 12.087 4.543 1.00 98.25 93 TYR A N 1
ATOM 682 C CA . TYR A 1 93 ? 0.322 12.484 5.797 1.00 98.25 93 TYR A CA 1
ATOM 683 C C . TYR A 1 93 ? 0.110 11.468 6.926 1.00 98.25 93 TYR A C 1
ATOM 685 O O . TYR A 1 93 ? -0.993 10.947 7.124 1.00 98.25 93 TYR A O 1
ATOM 693 N N . ALA A 1 94 ? 1.150 11.265 7.740 1.00 96.12 94 ALA A N 1
ATOM 694 C CA . ALA A 1 94 ? 1.155 10.325 8.861 1.00 96.12 94 ALA A CA 1
ATOM 695 C C . ALA A 1 94 ? 0.014 10.575 9.861 1.00 96.12 94 ALA A C 1
ATOM 697 O O . ALA A 1 94 ? -0.676 9.643 10.281 1.00 96.12 94 ALA A O 1
ATOM 698 N N . ASN A 1 95 ? -0.238 11.841 10.207 1.00 97.38 95 ASN A N 1
ATOM 699 C CA . ASN A 1 95 ? -1.318 12.216 11.124 1.00 97.38 95 ASN A CA 1
ATOM 700 C C . ASN A 1 95 ? -2.692 11.768 10.612 1.00 97.38 95 ASN A C 1
ATOM 702 O O . ASN A 1 95 ? -3.497 11.230 11.375 1.00 97.38 95 ASN A O 1
ATOM 706 N N . ASP A 1 96 ? -2.957 11.961 9.321 1.00 98.50 96 ASP A N 1
ATOM 707 C CA . ASP A 1 96 ? -4.242 11.621 8.720 1.00 98.50 96 ASP A CA 1
ATOM 708 C C . ASP A 1 96 ? -4.437 10.107 8.649 1.00 98.50 96 ASP A C 1
ATOM 710 O O . ASP A 1 96 ? -5.500 9.610 9.034 1.00 98.50 96 ASP A O 1
ATOM 714 N N . LEU A 1 97 ? -3.391 9.364 8.266 1.00 98.44 97 LEU A N 1
ATOM 715 C CA . LEU A 1 97 ? -3.413 7.902 8.268 1.00 98.44 97 LEU A CA 1
ATOM 716 C C . LEU A 1 97 ? -3.708 7.349 9.669 1.00 98.44 97 LEU A C 1
ATOM 718 O O . LEU A 1 97 ? -4.625 6.545 9.843 1.00 98.44 97 LEU A O 1
ATOM 722 N N . ASN A 1 98 ? -2.996 7.824 10.694 1.00 98.19 98 ASN A N 1
ATOM 723 C CA . ASN A 1 98 ? -3.211 7.379 12.072 1.00 98.19 98 ASN A CA 1
ATOM 724 C C . ASN A 1 98 ? -4.603 7.748 12.596 1.00 98.19 98 ASN A C 1
ATOM 726 O O . ASN A 1 98 ? -5.218 6.973 13.329 1.00 98.19 98 ASN A O 1
ATOM 730 N N . ASN A 1 99 ? -5.143 8.902 12.204 1.00 98.69 99 ASN A N 1
ATOM 731 C CA . ASN A 1 99 ? -6.517 9.277 12.535 1.00 98.69 99 ASN A CA 1
ATOM 732 C C . ASN A 1 99 ? -7.541 8.339 11.883 1.00 98.69 99 ASN A C 1
ATOM 734 O O . ASN A 1 99 ? -8.553 8.007 12.504 1.00 98.69 99 ASN A O 1
ATOM 738 N N . VAL A 1 100 ? -7.290 7.887 10.656 1.00 98.75 100 VAL A N 1
ATOM 739 C CA . VAL A 1 100 ? -8.127 6.897 9.966 1.00 98.75 100 VAL A CA 1
ATOM 740 C C . VAL A 1 100 ? -8.056 5.535 10.653 1.00 98.75 100 VAL A C 1
ATOM 742 O O . VAL A 1 100 ? -9.102 4.942 10.909 1.00 98.75 100 VAL A O 1
ATOM 745 N N . LEU A 1 101 ? -6.866 5.078 11.046 1.00 98.25 101 LEU A N 1
ATOM 746 C CA . LEU A 1 101 ? -6.693 3.832 11.800 1.00 98.25 101 LEU A CA 1
ATOM 747 C C . LEU A 1 101 ? -7.398 3.881 13.166 1.00 98.25 101 LEU A C 1
ATOM 749 O O . LEU A 1 101 ? -8.129 2.957 13.517 1.00 98.25 101 LEU A O 1
ATOM 753 N N . LYS A 1 102 ? -7.290 4.999 13.897 1.00 98.56 102 LYS A N 1
ATOM 754 C CA . LYS A 1 102 ? -8.028 5.226 15.156 1.00 98.56 102 LYS A CA 1
ATOM 755 C C . LYS A 1 102 ? -9.544 5.181 14.948 1.00 98.56 102 LYS A C 1
ATOM 757 O O . LYS A 1 102 ? -10.254 4.571 15.743 1.00 98.56 102 LYS A O 1
ATOM 762 N N . LYS A 1 103 ? -10.054 5.781 13.867 1.00 98.69 103 LYS A N 1
ATOM 763 C CA . LYS A 1 103 ? -11.481 5.707 13.503 1.00 98.69 103 LYS A CA 1
ATOM 764 C C . LYS A 1 103 ? -11.911 4.281 13.155 1.00 98.69 103 LYS A C 1
ATOM 766 O O . LYS A 1 103 ? -12.990 3.867 13.571 1.00 98.69 103 LYS A O 1
ATOM 771 N N . LYS A 1 104 ? -11.076 3.530 12.430 1.00 98.44 104 LYS A N 1
ATOM 772 C CA . LYS A 1 104 ? -11.327 2.122 12.094 1.00 98.44 104 LYS A CA 1
ATOM 773 C C . LYS A 1 104 ? -11.363 1.246 13.349 1.00 98.44 104 LYS A C 1
ATOM 775 O O . LYS A 1 104 ? -12.221 0.377 13.450 1.00 98.44 104 LYS A O 1
ATOM 780 N N . HIS A 1 105 ? -10.489 1.507 14.322 1.00 98.06 105 HIS A N 1
ATOM 781 C CA . HIS A 1 105 ? -10.517 0.835 15.623 1.00 98.06 105 HIS A CA 1
ATOM 782 C C . HIS A 1 105 ? -11.796 1.161 16.399 1.00 98.06 105 HIS A C 1
ATOM 784 O O . HIS A 1 105 ? -12.500 0.263 16.851 1.00 98.06 105 HIS A O 1
ATOM 790 N N . ALA A 1 106 ? -12.132 2.450 16.503 1.00 98.50 106 ALA A N 1
ATOM 791 C CA . ALA A 1 106 ? -13.303 2.922 17.236 1.00 98.50 106 ALA A CA 1
ATOM 792 C C . ALA A 1 106 ? -14.633 2.389 16.677 1.00 98.50 106 ALA A C 1
ATOM 794 O O . ALA A 1 106 ? -15.605 2.296 17.423 1.00 98.50 106 ALA A O 1
ATOM 795 N N . SER A 1 107 ? -14.695 2.026 15.391 1.00 98.31 107 SER A N 1
ATOM 796 C CA . SER A 1 107 ? -15.884 1.388 14.817 1.00 98.31 107 SER A CA 1
ATOM 797 C C . SER A 1 107 ? -16.020 -0.097 15.170 1.00 98.31 107 SER A C 1
ATOM 799 O O . SER A 1 107 ? -17.070 -0.675 14.904 1.00 98.31 107 SER A O 1
ATOM 801 N N . GLY A 1 108 ? -14.998 -0.722 15.768 1.00 98.19 108 GLY A N 1
ATOM 802 C CA . GLY A 1 108 ? -15.036 -2.128 16.178 1.00 98.19 108 GLY A CA 1
ATOM 803 C C . GLY A 1 108 ? -15.179 -3.094 15.002 1.00 98.19 108 GLY A C 1
ATOM 804 O O . GLY A 1 108 ? -15.795 -4.144 15.140 1.00 98.19 108 GLY A O 1
ATOM 805 N N . THR A 1 109 ? -14.661 -2.729 13.827 1.00 98.38 109 THR A N 1
ATOM 806 C CA . THR A 1 109 ? -14.859 -3.479 12.571 1.00 98.38 109 THR A CA 1
ATOM 807 C C . THR A 1 109 ? -13.656 -4.340 12.180 1.00 98.38 109 THR A C 1
ATOM 809 O O . THR A 1 109 ? -13.422 -4.568 10.998 1.00 98.38 109 THR A O 1
ATOM 812 N N . TYR A 1 110 ? -12.857 -4.785 13.150 1.00 97.94 110 TYR A N 1
ATOM 813 C CA . TYR A 1 110 ? -11.830 -5.816 12.970 1.00 97.94 110 TYR A CA 1
ATOM 814 C C . TYR A 1 110 ? -11.400 -6.385 14.324 1.00 97.94 110 TYR A C 1
ATOM 816 O O . TYR A 1 110 ? -11.511 -5.717 15.355 1.00 97.94 110 TYR A O 1
ATOM 824 N N . LYS A 1 111 ? -10.851 -7.600 14.303 1.00 94.38 111 LYS A N 1
ATOM 825 C CA . LYS A 1 111 ? -10.243 -8.267 15.457 1.00 94.38 111 LYS A CA 1
ATOM 826 C C . LYS A 1 111 ? -8.778 -7.883 15.618 1.00 94.38 111 LYS A C 1
ATOM 828 O O . LYS A 1 111 ? -8.355 -7.487 16.701 1.00 94.38 111 LYS A O 1
ATOM 833 N N . SER A 1 112 ? -8.011 -7.995 14.534 1.00 91.62 112 SER A N 1
ATOM 834 C CA . SER A 1 112 ? -6.634 -7.504 14.449 1.00 91.62 112 SER A CA 1
ATOM 835 C C . SER A 1 112 ? -6.310 -6.995 13.045 1.00 91.62 112 SER A C 1
ATOM 837 O O . SER A 1 112 ? -6.889 -7.451 12.056 1.00 91.62 112 SER A O 1
ATOM 839 N N . LEU A 1 113 ? -5.399 -6.028 12.971 1.00 94.75 113 LEU A N 1
ATOM 840 C CA . LEU A 1 113 ? -4.926 -5.435 11.725 1.00 94.75 113 LEU A CA 1
ATOM 841 C C . LEU 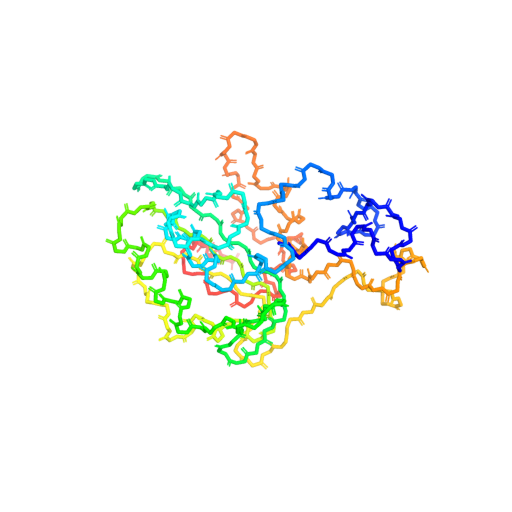A 1 113 ? -3.400 -5.496 11.678 1.00 94.75 113 LEU A C 1
ATOM 843 O O . LEU A 1 113 ? -2.733 -5.138 12.646 1.00 94.75 113 LEU A O 1
ATOM 847 N N . VAL A 1 114 ? -2.856 -5.925 10.545 1.00 94.31 114 VAL A N 1
ATOM 848 C CA . VAL A 1 114 ? -1.422 -5.883 10.250 1.00 94.31 114 VAL A CA 1
ATOM 849 C C . VAL A 1 114 ? -1.177 -4.861 9.145 1.00 94.31 114 VAL A C 1
ATOM 851 O O . VAL A 1 114 ? -1.890 -4.860 8.142 1.00 94.31 114 VAL A O 1
ATOM 854 N N . PHE A 1 115 ? -0.186 -3.993 9.335 1.00 94.56 115 PHE A N 1
ATOM 855 C CA . PHE A 1 115 ? 0.210 -2.967 8.376 1.00 94.56 115 PHE A CA 1
ATOM 856 C C . PHE A 1 115 ? 1.689 -3.133 8.022 1.00 94.56 115 PHE A C 1
ATOM 858 O O . PHE A 1 115 ? 2.552 -2.929 8.870 1.00 94.56 115 PHE A O 1
ATOM 865 N N . TYR A 1 116 ? 1.987 -3.491 6.778 1.00 95.00 116 TYR A N 1
ATOM 866 C CA . TYR A 1 116 ? 3.351 -3.526 6.248 1.00 95.00 116 TYR A CA 1
ATOM 867 C C . TYR A 1 116 ? 3.588 -2.280 5.400 1.00 95.00 116 TYR A C 1
ATOM 869 O O . TYR A 1 116 ? 2.778 -1.958 4.527 1.00 95.00 116 TYR A O 1
ATOM 877 N N . LEU A 1 117 ? 4.663 -1.555 5.694 1.00 93.81 117 LEU A N 1
ATOM 878 C CA . LEU A 1 117 ? 4.953 -0.268 5.079 1.00 93.81 117 LEU A CA 1
ATOM 879 C C . LEU A 1 117 ? 6.366 -0.250 4.490 1.00 93.81 117 LEU A C 1
ATOM 881 O O . LEU A 1 117 ? 7.342 -0.081 5.216 1.00 93.81 117 LEU A O 1
ATOM 885 N N . GLU A 1 118 ? 6.444 -0.370 3.170 1.00 96.25 118 GLU A N 1
ATOM 886 C CA . GLU A 1 118 ? 7.647 -0.113 2.383 1.00 96.25 118 GLU A CA 1
ATOM 887 C C . GLU A 1 118 ? 7.692 1.356 1.963 1.00 96.25 118 GLU A C 1
ATOM 889 O O . GLU A 1 118 ? 6.816 1.819 1.228 1.00 96.25 118 GLU A O 1
ATOM 894 N N . ALA A 1 119 ? 8.685 2.076 2.487 1.00 93.69 119 ALA A N 1
ATOM 895 C CA . ALA A 1 119 ? 9.039 3.440 2.116 1.00 93.69 119 ALA A CA 1
ATOM 896 C C . ALA A 1 119 ? 10.298 3.901 2.874 1.00 93.69 119 ALA A C 1
ATOM 898 O O . ALA A 1 119 ? 10.569 3.440 3.989 1.00 93.69 119 ALA A O 1
ATOM 899 N N . CYS A 1 120 ? 10.993 4.898 2.322 1.00 89.44 120 CYS A N 1
ATOM 900 C CA . CYS A 1 120 ? 12.002 5.666 3.050 1.00 89.44 120 CYS A CA 1
ATOM 901 C C . CYS A 1 120 ? 11.396 6.375 4.271 1.00 89.44 120 CYS A C 1
ATOM 903 O O . CYS A 1 120 ? 10.234 6.796 4.250 1.00 89.44 120 CYS A O 1
ATOM 905 N N . GLU A 1 121 ? 12.189 6.492 5.336 1.00 89.19 121 GLU A N 1
ATOM 906 C CA . GLU A 1 121 ? 11.829 7.098 6.621 1.00 89.19 121 GLU A CA 1
ATOM 907 C C . GLU A 1 121 ? 10.490 6.585 7.203 1.00 89.19 121 GLU A C 1
ATOM 909 O O . GLU A 1 121 ? 9.771 7.297 7.916 1.00 89.19 121 GLU A O 1
ATOM 914 N N . SER A 1 122 ? 10.117 5.339 6.891 1.00 82.38 122 SER A N 1
ATOM 915 C CA . SER A 1 122 ? 8.754 4.819 7.073 1.00 82.38 122 SER A CA 1
ATOM 916 C C . SER A 1 122 ? 8.326 4.718 8.537 1.00 82.38 122 SER A C 1
ATOM 918 O O . SER A 1 122 ? 7.139 4.868 8.847 1.00 82.38 122 SER A O 1
ATOM 920 N N . ARG A 1 123 ? 9.262 4.565 9.479 1.00 77.75 123 ARG A N 1
ATOM 921 C CA . ARG A 1 123 ? 8.957 4.603 10.919 1.00 77.75 123 ARG A CA 1
ATOM 922 C C . ARG A 1 123 ? 8.350 5.934 11.374 1.00 77.75 123 ARG A C 1
ATOM 924 O O . ARG A 1 123 ? 7.483 5.916 12.253 1.00 77.75 123 ARG A O 1
ATOM 931 N N . CYS A 1 124 ? 8.685 7.060 10.728 1.00 86.62 124 CYS A N 1
ATOM 932 C CA . CYS A 1 124 ? 8.076 8.370 11.014 1.00 86.62 124 CYS A CA 1
ATOM 933 C C . CYS A 1 124 ? 6.552 8.383 10.825 1.00 86.62 124 CYS A C 1
ATOM 935 O O . CYS A 1 124 ? 5.869 9.279 11.323 1.00 86.62 124 CYS A O 1
ATOM 937 N N . ILE A 1 125 ? 5.998 7.417 10.089 1.00 91.19 125 ILE A N 1
ATOM 938 C CA . ILE A 1 125 ? 4.559 7.332 9.857 1.00 91.19 125 ILE A CA 1
ATOM 939 C C . ILE A 1 125 ? 3.808 6.885 11.112 1.00 91.19 125 ILE A C 1
ATOM 941 O O . ILE A 1 125 ? 2.663 7.293 11.306 1.00 91.19 125 ILE A O 1
ATOM 945 N N . PHE A 1 126 ? 4.427 6.095 11.990 1.00 87.56 126 PHE A N 1
ATOM 946 C CA . PHE A 1 126 ? 3.766 5.545 13.179 1.00 87.56 126 PHE A CA 1
ATOM 947 C C . PHE A 1 126 ? 4.373 6.031 14.497 1.00 87.56 126 PHE A C 1
ATOM 949 O O . PHE A 1 126 ? 3.656 6.107 15.499 1.00 87.56 126 PHE A O 1
ATOM 956 N N . GLU A 1 127 ? 5.660 6.381 14.517 1.00 82.12 127 GLU A N 1
ATOM 957 C CA . GLU A 1 127 ? 6.380 6.767 15.731 1.00 82.12 127 GLU A CA 1
ATOM 958 C C . GLU A 1 127 ? 5.741 7.980 16.425 1.00 82.12 127 GLU A C 1
ATOM 960 O O . GLU A 1 127 ? 5.552 9.043 15.840 1.00 82.12 127 GLU A O 1
ATOM 965 N N . GLY A 1 128 ? 5.337 7.794 17.686 1.00 84.50 128 GLY A N 1
ATOM 966 C CA . GLY A 1 128 ? 4.634 8.814 18.474 1.00 84.50 128 GLY A CA 1
ATOM 967 C C . GLY A 1 128 ? 3.188 9.110 18.039 1.00 84.50 128 GLY A C 1
ATOM 968 O O . GLY A 1 128 ? 2.515 9.907 18.694 1.00 84.50 128 GLY A O 1
ATOM 969 N N . LEU A 1 129 ? 2.682 8.474 16.976 1.00 85.38 129 LEU A N 1
ATOM 970 C CA . LEU A 1 129 ? 1.364 8.753 16.389 1.00 85.38 129 LEU A CA 1
ATOM 971 C C . LEU A 1 129 ? 0.375 7.590 16.515 1.00 85.38 129 LEU A C 1
ATOM 973 O O . LEU A 1 129 ? -0.823 7.840 16.738 1.00 85.38 129 LEU A O 1
ATOM 977 N N . LEU A 1 130 ? 0.862 6.351 16.388 1.00 89.06 130 LEU A N 1
ATOM 978 C CA . LEU A 1 130 ? 0.081 5.122 16.515 1.00 89.06 130 LEU A CA 1
ATOM 979 C C . LEU A 1 130 ? 0.105 4.644 17.978 1.00 89.06 130 LEU A C 1
ATOM 981 O O . LEU A 1 130 ? 1.133 4.151 18.438 1.00 89.06 130 LEU A O 1
ATOM 985 N N . PRO A 1 131 ? -0.991 4.793 18.742 1.00 87.44 131 PRO A N 1
ATOM 986 C CA . PRO A 1 131 ? -1.016 4.356 20.129 1.00 87.44 131 PRO A CA 1
ATOM 987 C C . PRO A 1 131 ? -1.127 2.832 20.229 1.00 87.44 131 PRO A C 1
ATOM 989 O O . PRO A 1 131 ? -1.738 2.172 19.385 1.00 87.44 131 PRO A O 1
ATOM 992 N N . GLU A 1 132 ? -0.599 2.288 21.320 1.00 85.81 132 GLU A N 1
ATOM 993 C CA . GLU A 1 132 ? -0.819 0.895 21.703 1.00 85.81 132 GLU A CA 1
ATOM 994 C C . GLU A 1 132 ? -2.303 0.619 22.019 1.00 85.81 132 GLU A C 1
ATOM 996 O O . GLU A 1 132 ? -3.100 1.528 22.264 1.00 85.81 132 GLU A O 1
ATOM 1001 N N . GLY A 1 133 ? -2.689 -0.661 22.022 1.00 89.44 133 GLY A N 1
ATOM 1002 C CA . GLY A 1 133 ? -4.046 -1.094 22.383 1.00 89.44 133 GLY A CA 1
ATOM 1003 C C . GLY A 1 133 ? -5.079 -1.040 21.252 1.00 89.44 133 GLY A C 1
ATOM 1004 O O . GLY A 1 133 ? -6.220 -1.440 21.461 1.00 89.44 133 GLY A O 1
ATOM 1005 N N . LEU A 1 134 ? -4.696 -0.623 20.038 1.00 91.88 134 LEU A N 1
ATOM 1006 C CA . LEU A 1 134 ? -5.595 -0.617 18.875 1.00 91.88 134 LEU A CA 1
ATOM 1007 C C . LEU A 1 134 ? -5.749 -1.989 18.189 1.00 91.88 134 LEU A C 1
ATOM 1009 O O . LEU A 1 134 ? -6.472 -2.094 17.199 1.00 91.88 134 LEU A O 1
ATOM 1013 N N . ASN A 1 135 ? -5.071 -3.041 18.662 1.00 92.50 135 ASN A N 1
ATOM 1014 C CA . ASN A 1 135 ? -4.928 -4.323 17.948 1.00 92.50 135 ASN A CA 1
ATOM 1015 C C . ASN A 1 135 ? -4.380 -4.148 16.516 1.00 92.50 135 ASN A C 1
ATOM 1017 O O . ASN A 1 135 ? -4.784 -4.860 15.594 1.00 92.50 135 ASN A O 1
ATOM 1021 N N . ILE A 1 136 ? -3.488 -3.170 16.341 1.00 90.62 136 ILE A N 1
ATOM 1022 C CA . ILE A 1 136 ? -2.769 -2.902 15.096 1.00 90.62 136 ILE A CA 1
ATOM 1023 C C . ILE A 1 136 ? -1.304 -3.258 15.322 1.00 90.62 136 ILE A C 1
ATOM 1025 O O . ILE A 1 136 ? -0.690 -2.754 16.260 1.00 90.62 136 ILE A O 1
ATOM 1029 N N . TYR A 1 137 ? -0.757 -4.103 14.457 1.00 87.50 137 TYR A N 1
ATOM 1030 C CA . TYR A 1 137 ? 0.669 -4.390 14.377 1.00 87.50 137 TYR A CA 1
ATOM 1031 C C . TYR A 1 137 ? 1.218 -3.788 13.085 1.00 87.50 137 TYR A C 1
ATOM 1033 O O . TYR A 1 137 ? 0.681 -4.062 12.013 1.00 87.50 137 TYR A O 1
ATOM 1041 N N . ALA A 1 138 ? 2.256 -2.962 13.182 1.00 86.38 138 ALA A N 1
ATOM 1042 C CA . ALA A 1 138 ? 2.867 -2.310 12.032 1.00 86.38 138 ALA A CA 1
ATOM 1043 C C . ALA A 1 138 ? 4.354 -2.659 11.937 1.00 86.38 138 ALA A C 1
ATOM 1045 O O . ALA A 1 138 ? 5.054 -2.656 12.950 1.00 86.38 138 ALA A O 1
ATOM 1046 N N . THR A 1 139 ? 4.832 -2.928 10.726 1.00 85.75 139 THR A N 1
ATOM 1047 C CA . THR A 1 139 ? 6.261 -3.023 10.413 1.00 85.75 139 THR A CA 1
ATOM 1048 C C . THR A 1 139 ? 6.594 -2.048 9.297 1.00 85.75 139 THR A C 1
ATOM 1050 O O . THR A 1 139 ? 5.756 -1.753 8.441 1.00 85.75 139 THR A O 1
ATOM 1053 N N . THR A 1 140 ? 7.808 -1.516 9.342 1.00 84.50 140 THR A N 1
ATOM 1054 C CA . THR A 1 140 ? 8.291 -0.495 8.417 1.00 84.50 140 THR A CA 1
ATOM 1055 C C . THR A 1 140 ? 9.611 -0.952 7.815 1.00 84.50 140 THR A C 1
ATOM 1057 O O . THR A 1 140 ? 10.388 -1.631 8.489 1.00 84.50 140 THR A O 1
ATOM 1060 N N . ALA A 1 141 ? 9.843 -0.610 6.550 1.00 84.94 141 ALA A N 1
ATOM 1061 C CA . ALA A 1 141 ? 11.060 -0.977 5.834 1.00 84.94 141 ALA A CA 1
ATOM 1062 C C . ALA A 1 141 ? 12.314 -0.286 6.369 1.00 84.94 141 ALA A C 1
ATOM 1064 O O . ALA A 1 141 ? 13.403 -0.821 6.216 1.00 84.94 141 ALA A O 1
ATOM 1065 N N . SER A 1 142 ? 12.168 0.876 7.003 1.00 81.44 142 SER A N 1
ATOM 1066 C CA . SER A 1 142 ? 13.283 1.621 7.577 1.00 81.44 142 SER A CA 1
ATOM 1067 C C . SER A 1 142 ? 12.873 2.371 8.843 1.00 81.44 142 SER A C 1
ATOM 1069 O O . SER A 1 142 ? 11.681 2.517 9.160 1.00 81.44 142 SER A O 1
ATOM 1071 N N . ASN A 1 143 ? 13.866 2.842 9.596 1.00 79.25 143 ASN A N 1
ATOM 1072 C CA . ASN A 1 143 ? 13.671 3.717 10.740 1.00 79.25 143 ASN A CA 1
ATOM 1073 C C . ASN A 1 143 ? 13.332 5.156 10.309 1.00 79.25 143 ASN A C 1
ATOM 1075 O O . ASN A 1 143 ? 12.998 5.430 9.162 1.00 79.25 143 ASN A O 1
ATOM 1079 N N . ALA A 1 144 ? 13.300 6.079 11.270 1.00 78.06 144 ALA A N 1
ATOM 1080 C CA . ALA A 1 144 ? 12.812 7.439 11.060 1.00 78.06 144 ALA A CA 1
ATOM 1081 C C . ALA A 1 144 ? 13.779 8.322 10.249 1.00 78.06 144 ALA A C 1
ATOM 1083 O O . ALA A 1 144 ? 13.364 9.363 9.742 1.00 78.06 144 ALA A O 1
ATOM 1084 N N . GLU A 1 145 ? 15.045 7.920 10.140 1.00 78.12 145 GLU A N 1
ATOM 1085 C CA . GLU A 1 145 ? 16.133 8.707 9.550 1.00 78.12 145 GLU A CA 1
ATOM 1086 C C . GLU A 1 145 ? 16.826 7.977 8.386 1.00 78.12 145 GLU A C 1
ATOM 1088 O O . GLU A 1 145 ? 17.768 8.510 7.800 1.00 78.12 145 GLU A O 1
ATOM 1093 N N . GLU A 1 146 ? 16.363 6.773 8.041 1.00 79.44 146 GLU A N 1
ATOM 1094 C CA . GLU A 1 146 ? 16.958 5.923 7.015 1.00 79.44 146 GLU A CA 1
ATOM 1095 C C . GLU A 1 146 ? 16.055 5.741 5.799 1.00 79.44 146 GLU A C 1
ATOM 1097 O O . GLU A 1 146 ? 14.831 5.589 5.894 1.00 79.44 146 GLU A O 1
ATOM 1102 N N . SER A 1 147 ? 16.700 5.669 4.639 1.00 86.50 147 SER A N 1
ATOM 1103 C CA . SER A 1 147 ? 16.061 5.277 3.391 1.00 86.50 147 SER A CA 1
ATOM 1104 C C . SER A 1 147 ? 15.862 3.763 3.331 1.00 86.50 147 SER A C 1
ATOM 1106 O O . SER A 1 147 ? 16.683 3.002 3.845 1.00 86.50 147 SER A O 1
ATOM 1108 N N . SER A 1 148 ? 14.792 3.328 2.666 1.00 87.06 148 SER A N 1
ATOM 1109 C CA . SER A 1 148 ? 14.660 1.938 2.236 1.00 87.06 148 SER A CA 1
ATOM 1110 C C . SER A 1 148 ? 15.325 1.735 0.870 1.00 87.06 148 SER A C 1
ATOM 1112 O O . SER A 1 148 ? 15.781 2.693 0.238 1.00 87.06 148 SER A O 1
ATOM 1114 N N . TRP A 1 149 ? 15.445 0.480 0.435 1.00 90.06 149 TRP A N 1
ATOM 1115 C CA . TRP A 1 149 ? 16.273 0.112 -0.714 1.00 90.06 149 TRP A CA 1
ATOM 1116 C C . TRP A 1 149 ? 15.490 -0.684 -1.747 1.00 90.06 149 TRP A C 1
ATOM 1118 O O . TRP A 1 149 ? 14.795 -1.637 -1.403 1.00 90.06 149 TRP A O 1
ATOM 1128 N N . GLY A 1 150 ? 15.682 -0.335 -3.020 1.00 90.19 150 GLY A N 1
ATOM 1129 C CA . GLY A 1 150 ? 15.324 -1.199 -4.140 1.00 90.19 150 GLY A CA 1
ATOM 1130 C C . GLY A 1 150 ? 16.188 -2.464 -4.161 1.00 90.19 150 GLY A C 1
ATOM 1131 O O . GLY A 1 150 ? 17.266 -2.516 -3.571 1.00 90.19 150 GLY A O 1
ATOM 1132 N N . THR A 1 151 ? 15.726 -3.494 -4.856 1.00 91.69 151 THR A N 1
ATOM 1133 C CA . THR A 1 151 ? 16.473 -4.734 -5.087 1.00 91.69 151 THR A CA 1
ATOM 1134 C C . THR A 1 151 ? 16.176 -5.289 -6.475 1.00 91.69 151 THR A C 1
ATOM 1136 O O . THR A 1 151 ? 15.281 -4.812 -7.180 1.00 91.69 151 THR A O 1
ATOM 1139 N N . TYR A 1 152 ? 16.956 -6.286 -6.896 1.00 91.44 152 TYR A N 1
ATOM 1140 C CA . TYR A 1 152 ? 16.937 -6.796 -8.269 1.00 91.44 152 TYR A CA 1
ATOM 1141 C C . TYR A 1 152 ? 17.118 -5.651 -9.278 1.00 91.44 152 TYR A C 1
ATOM 1143 O O . TYR A 1 152 ? 16.362 -5.504 -10.241 1.00 91.44 152 TYR A O 1
ATOM 1151 N N . CYS A 1 153 ? 18.118 -4.809 -9.012 1.00 89.81 153 CYS A N 1
ATOM 1152 C CA . CYS A 1 153 ? 18.445 -3.639 -9.811 1.00 89.81 153 CYS A CA 1
ATOM 1153 C C . CYS A 1 153 ? 19.471 -3.979 -10.910 1.00 89.81 153 CYS A C 1
ATOM 1155 O O . CYS A 1 153 ? 20.470 -4.659 -10.634 1.00 89.81 153 CYS A O 1
ATOM 1157 N N . PRO A 1 154 ? 19.282 -3.491 -12.151 1.00 86.44 154 PRO A N 1
ATOM 1158 C CA . PRO A 1 154 ? 20.242 -3.685 -13.234 1.00 86.44 154 PRO A CA 1
ATOM 1159 C C . PRO A 1 154 ? 21.627 -3.129 -12.878 1.00 86.44 154 PRO A C 1
ATOM 1161 O O . PRO A 1 154 ? 21.757 -2.002 -12.410 1.00 86.44 154 PRO A O 1
ATOM 1164 N N . GLY A 1 155 ? 22.677 -3.914 -13.127 1.00 79.81 155 GLY A N 1
ATOM 1165 C CA . GLY A 1 155 ? 24.069 -3.526 -12.865 1.00 79.81 155 GLY A CA 1
ATOM 1166 C C . GLY A 1 155 ? 24.577 -3.844 -11.455 1.00 79.81 155 GLY A C 1
ATOM 1167 O O . GLY A 1 155 ? 25.784 -4.009 -11.289 1.00 79.81 155 GLY A O 1
ATOM 1168 N N . GLU A 1 156 ? 23.685 -4.006 -10.477 1.00 75.31 156 GLU A N 1
ATOM 1169 C CA . GLU A 1 156 ? 24.030 -4.494 -9.133 1.00 75.31 156 GLU A CA 1
ATOM 1170 C C . GLU A 1 156 ? 23.848 -6.011 -9.025 1.00 75.31 156 GLU A C 1
ATOM 1172 O O . GLU A 1 156 ? 24.702 -6.703 -8.469 1.00 75.31 156 GLU A O 1
ATOM 1177 N N . ASP A 1 157 ? 22.783 -6.542 -9.629 1.00 67.75 157 ASP A N 1
ATOM 1178 C 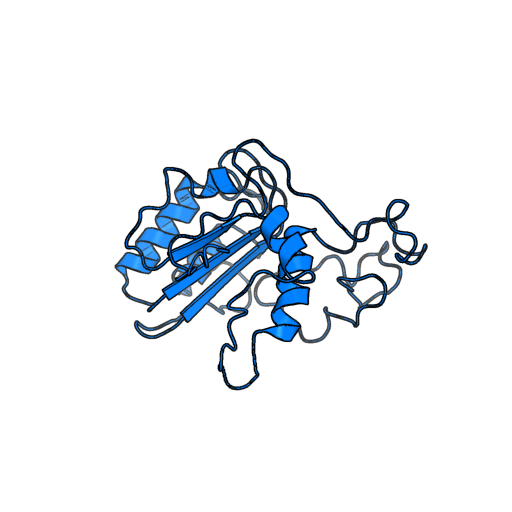CA . ASP A 1 157 ? 22.491 -7.970 -9.651 1.00 67.75 157 ASP A CA 1
ATOM 1179 C C . ASP A 1 157 ? 22.648 -8.547 -11.065 1.00 67.75 157 ASP A C 1
ATOM 1181 O O . ASP A 1 157 ? 21.896 -8.235 -11.990 1.00 67.75 157 ASP A O 1
ATOM 1185 N N . THR A 1 158 ? 23.633 -9.434 -11.235 1.00 66.56 158 THR A N 1
ATOM 1186 C CA . THR A 1 158 ? 23.894 -10.124 -12.513 1.00 66.56 158 THR A CA 1
ATOM 1187 C C . THR A 1 158 ? 22.789 -11.095 -12.935 1.00 66.56 158 THR A C 1
ATOM 1189 O O . THR A 1 158 ? 22.803 -11.568 -14.072 1.00 66.56 158 THR A O 1
ATOM 1192 N N . SER A 1 159 ? 21.857 -11.423 -12.036 1.00 67.81 159 SER A N 1
ATOM 1193 C CA . SER A 1 159 ? 20.709 -12.276 -12.331 1.00 67.81 159 SER A CA 1
ATOM 1194 C C . SER A 1 159 ? 19.557 -11.520 -12.995 1.00 67.81 159 SER A C 1
ATOM 1196 O O . SER A 1 159 ? 18.737 -12.152 -13.663 1.00 67.81 159 SER A O 1
ATOM 1198 N N . VAL A 1 160 ? 19.517 -10.186 -12.878 1.00 67.56 160 VAL A N 1
ATOM 1199 C CA . VAL A 1 160 ? 18.529 -9.339 -13.556 1.00 67.56 160 VAL A CA 1
ATOM 1200 C C . VAL A 1 160 ? 18.830 -9.339 -15.046 1.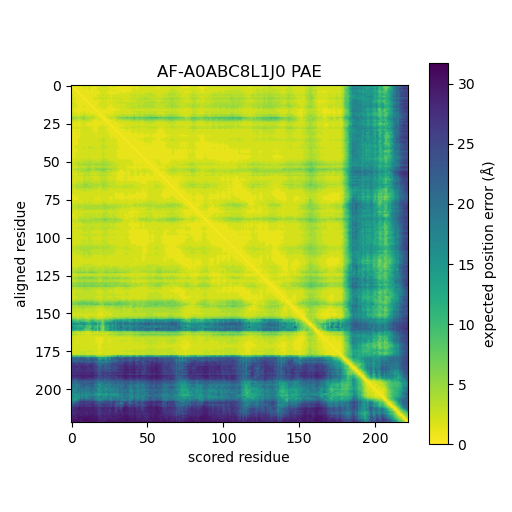00 67.56 160 VAL A C 1
ATOM 1202 O O . VAL A 1 160 ? 19.924 -8.986 -15.489 1.00 67.56 160 VAL A O 1
ATOM 1205 N N . LEU A 1 161 ? 17.842 -9.760 -15.834 1.00 69.38 161 LEU A N 1
ATOM 1206 C CA . LEU A 1 161 ? 17.963 -9.795 -17.284 1.00 69.38 161 LEU A CA 1
ATOM 1207 C C . LEU A 1 161 ? 18.239 -8.386 -17.811 1.00 69.38 161 LEU A C 1
ATOM 1209 O O . LEU A 1 161 ? 17.545 -7.437 -17.455 1.00 69.38 161 LEU A O 1
ATOM 1213 N N . SER A 1 162 ? 19.212 -8.269 -18.717 1.00 75.62 162 SER A N 1
ATOM 1214 C CA . SER A 1 162 ? 19.693 -6.995 -19.276 1.00 75.62 162 SER A CA 1
ATOM 1215 C C . SER A 1 162 ? 18.647 -6.187 -20.060 1.00 75.62 162 SER A C 1
ATOM 1217 O O . SER A 1 162 ? 18.992 -5.180 -20.665 1.00 75.62 162 SER A O 1
ATOM 1219 N N . GLU A 1 163 ? 17.409 -6.669 -20.145 1.00 87.62 163 GLU A N 1
ATOM 1220 C CA . GLU A 1 163 ? 16.292 -6.020 -20.835 1.00 87.62 163 GLU A CA 1
ATOM 1221 C C . GLU A 1 163 ? 15.502 -5.057 -19.941 1.00 87.62 163 GLU A C 1
ATOM 1223 O O . GLU A 1 163 ? 14.795 -4.202 -20.468 1.00 87.62 163 GLU A O 1
ATOM 1228 N N . TYR A 1 164 ? 15.619 -5.173 -18.615 1.00 89.81 164 TYR A N 1
ATOM 1229 C CA . TYR A 1 164 ? 15.043 -4.213 -17.678 1.00 89.81 164 TYR A CA 1
ATOM 1230 C C . TYR A 1 164 ? 16.078 -3.142 -17.324 1.00 89.81 164 TYR A C 1
ATOM 1232 O O . TYR A 1 164 ? 17.209 -3.460 -16.968 1.00 89.81 164 TYR A O 1
ATOM 1240 N N . GLU A 1 165 ? 15.678 -1.872 -17.398 1.00 90.75 165 GLU A N 1
ATOM 1241 C CA . GLU A 1 165 ? 16.505 -0.709 -17.026 1.00 90.75 165 GLU A CA 1
ATOM 1242 C C . GLU A 1 165 ? 16.115 -0.122 -15.652 1.00 90.75 165 GLU A C 1
ATOM 1244 O O . GLU A 1 165 ? 16.575 0.950 -15.269 1.00 90.75 165 GLU A O 1
ATOM 1249 N N . THR A 1 166 ? 15.267 -0.825 -14.896 1.00 92.38 166 THR A N 1
ATOM 1250 C CA . THR A 1 166 ? 14.769 -0.422 -13.574 1.00 92.38 166 THR A CA 1
ATOM 1251 C C . THR A 1 166 ? 14.808 -1.594 -12.592 1.00 92.38 166 THR A C 1
ATOM 1253 O O . THR A 1 166 ? 14.855 -2.750 -13.019 1.00 92.38 166 THR A O 1
ATOM 1256 N N . CYS A 1 167 ? 14.797 -1.309 -11.288 1.00 93.56 167 CYS A N 1
ATOM 1257 C CA . CYS A 1 167 ? 14.711 -2.330 -10.242 1.00 93.56 167 CYS A CA 1
ATOM 1258 C C . CYS A 1 167 ? 13.357 -3.053 -10.289 1.00 93.56 167 CYS A C 1
ATOM 1260 O O . CYS A 1 167 ? 12.331 -2.434 -10.575 1.00 93.56 167 CYS A O 1
ATOM 1262 N N . LEU A 1 168 ? 13.349 -4.361 -10.012 1.00 94.38 168 LEU A N 1
ATOM 1263 C CA . LEU A 1 168 ? 12.128 -5.176 -10.096 1.00 94.38 168 LEU A CA 1
ATOM 1264 C C . LEU A 1 168 ? 11.315 -5.211 -8.798 1.00 94.38 168 LEU A C 1
ATOM 1266 O O . LEU A 1 168 ? 10.139 -5.558 -8.847 1.00 94.38 168 LEU A O 1
ATOM 1270 N N . GLY A 1 169 ? 11.917 -4.873 -7.65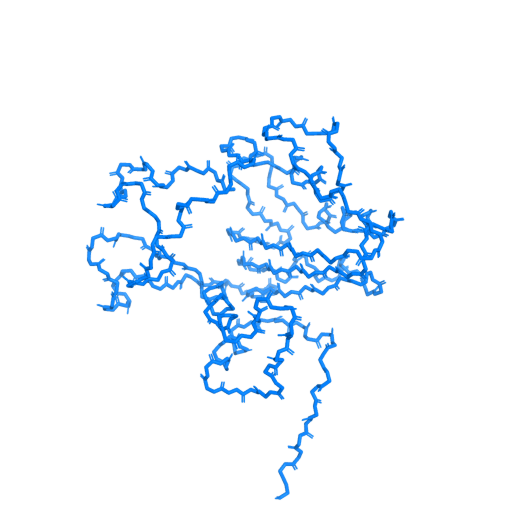8 1.00 92.94 169 GLY A N 1
ATOM 1271 C CA . GLY A 1 169 ? 11.223 -4.845 -6.374 1.00 92.94 169 GLY A CA 1
ATOM 1272 C C . GLY A 1 169 ? 11.960 -4.018 -5.330 1.00 92.94 169 GLY A C 1
ATOM 1273 O O . GLY A 1 169 ? 13.025 -3.462 -5.598 1.00 92.94 169 GLY A O 1
ATOM 1274 N N . ASP A 1 170 ? 11.400 -3.980 -4.126 1.00 94.12 170 ASP A N 1
ATOM 1275 C CA . ASP A 1 170 ? 11.995 -3.333 -2.957 1.00 94.12 170 ASP A CA 1
ATOM 1276 C C . ASP A 1 170 ? 12.467 -4.386 -1.954 1.00 94.12 170 ASP A C 1
ATOM 1278 O O . ASP A 1 170 ? 11.830 -5.424 -1.774 1.00 94.12 170 ASP A O 1
ATOM 1282 N N . LEU A 1 171 ? 13.596 -4.140 -1.300 1.00 90.38 171 LEU A N 1
ATOM 1283 C CA . LEU A 1 171 ? 14.315 -5.128 -0.508 1.00 90.38 171 LEU A CA 1
ATOM 1284 C C . LEU A 1 171 ? 13.491 -5.669 0.669 1.00 90.38 171 LEU A C 1
ATOM 1286 O O . LEU A 1 171 ? 13.395 -6.885 0.829 1.00 90.38 171 LEU A O 1
ATOM 1290 N N . TYR A 1 172 ? 12.855 -4.798 1.458 1.00 88.31 172 TYR A N 1
ATOM 1291 C CA . TYR A 1 172 ? 11.958 -5.232 2.536 1.00 88.31 172 TYR A CA 1
ATOM 1292 C C . TYR A 1 172 ? 10.760 -5.996 1.961 1.00 88.31 172 TYR A C 1
ATOM 1294 O O . TYR A 1 172 ? 10.362 -7.040 2.484 1.00 88.31 172 TYR A O 1
ATOM 1302 N N . SER A 1 173 ? 10.219 -5.499 0.851 1.00 91.12 173 SER A N 1
ATOM 1303 C CA . SER A 1 173 ? 9.033 -6.051 0.205 1.00 91.12 173 SER A CA 1
ATOM 1304 C C . SER A 1 173 ? 9.242 -7.464 -0.329 1.00 91.12 173 SER A C 1
ATOM 1306 O O . SER A 1 173 ? 8.458 -8.361 -0.014 1.00 91.12 173 SER A O 1
ATOM 1308 N N . VAL A 1 174 ? 10.300 -7.694 -1.109 1.00 89.38 174 VAL A N 1
ATOM 1309 C CA . VAL A 1 174 ? 10.613 -9.030 -1.635 1.00 89.38 174 VAL A CA 1
ATOM 1310 C C . VAL A 1 174 ? 10.973 -9.973 -0.498 1.00 89.38 174 VAL A C 1
ATOM 1312 O O . VAL A 1 174 ? 10.541 -11.116 -0.518 1.00 89.38 174 VAL A O 1
ATOM 1315 N N . ALA A 1 175 ? 11.666 -9.492 0.539 1.00 86.81 175 ALA A N 1
ATOM 1316 C CA . ALA A 1 175 ? 12.102 -10.336 1.640 1.00 86.81 175 ALA A CA 1
ATOM 1317 C C . ALA A 1 175 ? 10.916 -10.962 2.390 1.00 86.81 175 ALA A C 1
ATOM 1319 O O . ALA A 1 175 ? 10.911 -12.176 2.594 1.00 86.81 175 ALA A O 1
ATOM 1320 N N . TRP A 1 176 ? 9.869 -10.195 2.735 1.00 83.19 176 TRP A N 1
ATOM 1321 C CA . TRP A 1 176 ? 8.680 -10.818 3.330 1.00 83.19 176 TRP A CA 1
ATOM 1322 C C . TRP A 1 176 ? 7.858 -11.593 2.306 1.00 83.19 176 TRP A C 1
ATOM 1324 O O . TRP A 1 176 ? 7.287 -12.615 2.662 1.00 83.19 176 TRP A O 1
ATOM 1334 N N . MET A 1 177 ? 7.740 -11.139 1.056 1.00 84.44 177 MET A N 1
ATOM 1335 C CA . MET A 1 177 ? 6.931 -11.862 0.069 1.00 84.44 177 MET A CA 1
ATOM 1336 C C . MET A 1 177 ? 7.520 -13.238 -0.243 1.00 84.44 177 MET A C 1
ATOM 1338 O O . MET A 1 177 ? 6.768 -14.207 -0.305 1.00 84.44 177 MET A O 1
ATOM 1342 N N . GLU A 1 178 ? 8.841 -13.333 -0.382 1.00 81.38 178 GLU A N 1
ATOM 1343 C CA . GLU A 1 178 ? 9.563 -14.578 -0.641 1.00 81.38 178 GLU A CA 1
ATOM 1344 C C . GLU A 1 178 ? 9.602 -15.487 0.593 1.00 81.38 178 GLU A C 1
ATOM 1346 O O . GLU A 1 178 ? 9.358 -16.684 0.459 1.00 81.38 178 GLU A O 1
ATOM 1351 N N . ASP A 1 179 ? 9.793 -14.942 1.801 1.00 71.25 179 ASP A N 1
ATOM 1352 C CA . ASP A 1 179 ? 9.727 -15.729 3.044 1.00 71.25 179 ASP A CA 1
ATOM 1353 C C . ASP A 1 179 ? 8.305 -16.248 3.339 1.00 71.25 179 ASP A C 1
ATOM 1355 O O . ASP A 1 179 ? 8.113 -17.356 3.845 1.00 71.25 179 ASP A O 1
ATOM 1359 N N . ARG A 1 180 ? 7.261 -15.493 2.968 1.00 53.66 180 ARG A N 1
ATOM 1360 C CA . ARG A 1 180 ? 5.861 -15.893 3.199 1.00 53.66 180 ARG A CA 1
ATOM 1361 C C . ARG A 1 180 ? 5.398 -17.054 2.327 1.00 53.66 180 ARG A C 1
ATOM 1363 O O . ARG A 1 180 ? 4.433 -17.715 2.721 1.00 53.66 180 ARG A O 1
ATOM 1370 N N . TYR A 1 181 ? 6.084 -17.357 1.222 1.00 46.56 181 TYR A N 1
ATOM 1371 C CA . TYR A 1 181 ? 5.854 -18.610 0.493 1.00 46.56 181 TYR A CA 1
ATOM 1372 C C . TYR A 1 181 ? 6.169 -19.851 1.348 1.00 46.56 181 TYR A C 1
ATOM 1374 O O . TYR A 1 181 ? 5.585 -20.903 1.095 1.00 46.56 181 TYR A O 1
ATOM 1382 N N . ASP A 1 182 ? 6.982 -19.717 2.403 1.00 39.69 182 ASP A N 1
ATOM 1383 C CA . ASP A 1 182 ? 7.301 -20.800 3.339 1.00 39.69 182 ASP A CA 1
ATOM 1384 C C . ASP A 1 182 ? 6.416 -20.803 4.618 1.00 39.69 182 ASP A C 1
ATOM 1386 O O . ASP A 1 182 ? 6.457 -21.784 5.357 1.00 39.69 182 ASP A O 1
ATOM 1390 N N . SER A 1 183 ? 5.593 -19.773 4.907 1.00 38.34 183 SER A N 1
ATOM 1391 C CA . SER A 1 183 ? 4.901 -19.632 6.219 1.00 38.34 183 SER A CA 1
ATOM 1392 C C . SER A 1 183 ? 3.373 -19.445 6.208 1.00 38.34 183 SER A C 1
ATOM 1394 O O . SER A 1 183 ? 2.745 -19.481 7.271 1.00 38.34 183 SER A O 1
ATOM 1396 N N . VAL A 1 184 ? 2.722 -19.282 5.048 1.00 39.50 184 VAL A N 1
ATOM 1397 C CA . VAL A 1 184 ? 1.247 -19.200 4.961 1.00 39.50 184 VAL A CA 1
ATOM 1398 C C . VAL A 1 184 ? 0.701 -20.381 4.172 1.00 39.50 184 VAL A C 1
ATOM 1400 O O . VAL A 1 184 ? 0.683 -20.373 2.943 1.00 39.50 184 VAL A O 1
ATOM 1403 N N . THR A 1 185 ? 0.208 -21.403 4.871 1.00 43.53 185 THR A N 1
ATOM 1404 C CA . THR A 1 185 ? -0.480 -22.514 4.207 1.00 43.53 185 THR A CA 1
ATOM 1405 C C . THR A 1 185 ? -1.886 -22.099 3.759 1.00 43.53 185 THR A C 1
ATOM 1407 O O . THR A 1 185 ? -2.553 -21.273 4.387 1.00 43.53 185 THR A O 1
ATOM 1410 N N . VAL A 1 186 ? -2.375 -22.713 2.676 1.00 39.31 186 VAL A N 1
ATOM 1411 C CA . VAL A 1 186 ? -3.726 -22.508 2.104 1.00 39.31 186 VAL A CA 1
ATOM 1412 C C . VAL A 1 186 ? -4.850 -22.736 3.135 1.00 39.31 186 VAL A C 1
ATOM 1414 O O . VAL A 1 186 ? -5.960 -22.236 2.966 1.00 39.31 186 VAL A O 1
ATOM 1417 N N . CYS A 1 187 ? -4.564 -23.453 4.224 1.00 44.16 187 CYS A N 1
ATOM 1418 C CA . CYS A 1 187 ? -5.507 -23.761 5.296 1.00 44.16 187 CYS A CA 1
ATOM 1419 C C . CYS A 1 187 ? -5.568 -22.696 6.406 1.00 44.16 187 CYS A C 1
ATOM 1421 O O . CYS A 1 187 ? -6.375 -22.832 7.321 1.00 44.16 187 CYS A O 1
ATOM 1423 N N . GLY A 1 188 ? -4.749 -21.639 6.344 1.00 35.69 188 GLY A N 1
ATOM 1424 C CA . GLY A 1 188 ? -4.644 -20.659 7.429 1.00 35.69 188 GLY A CA 1
ATOM 1425 C C . GLY A 1 188 ? -3.900 -21.187 8.659 1.00 35.69 188 GLY A C 1
ATOM 1426 O O . GLY A 1 188 ? -3.866 -20.506 9.684 1.00 35.69 188 GLY A O 1
ATOM 1427 N N . ASP A 1 189 ? -3.282 -22.365 8.552 1.00 35.81 189 ASP A N 1
ATOM 1428 C CA . ASP A 1 189 ? -2.352 -22.867 9.552 1.00 35.81 189 ASP A CA 1
ATOM 1429 C C . ASP A 1 189 ? -1.024 -22.128 9.350 1.00 35.81 189 ASP A C 1
ATOM 1431 O O . ASP A 1 189 ? -0.293 -22.357 8.380 1.00 35.81 189 ASP A O 1
ATOM 1435 N N . LEU A 1 190 ? -0.765 -21.172 10.241 1.00 42.19 190 LEU A N 1
ATOM 1436 C CA . LEU A 1 190 ? 0.539 -20.548 10.416 1.00 42.19 190 LEU A CA 1
ATOM 1437 C C . LEU A 1 190 ? 1.459 -21.584 11.072 1.00 42.19 190 LEU A C 1
ATOM 1439 O O . LEU A 1 190 ? 1.446 -21.737 12.294 1.00 42.19 190 LEU A O 1
ATOM 1443 N N . GLU A 1 191 ? 2.276 -22.282 10.284 1.00 41.88 191 GLU A N 1
ATOM 1444 C CA . GLU A 1 191 ? 3.557 -22.761 10.805 1.00 41.88 191 GLU A CA 1
ATOM 1445 C C . GLU A 1 191 ? 4.436 -21.516 10.953 1.00 41.88 191 GLU A C 1
ATOM 1447 O O . GLU A 1 191 ? 5.154 -21.112 10.041 1.00 41.88 191 GLU A O 1
ATOM 1452 N N . CYS A 1 192 ? 4.288 -20.817 12.081 1.00 44.69 192 CYS A N 1
ATOM 1453 C CA . CYS A 1 192 ? 5.185 -19.727 12.427 1.00 44.69 192 CYS A CA 1
ATOM 1454 C C . CYS A 1 192 ? 6.625 -20.247 12.337 1.00 44.69 192 CYS A C 1
ATOM 1456 O O . CYS A 1 192 ? 6.965 -21.275 12.926 1.00 44.69 192 CYS A O 1
ATOM 1458 N N . GLN A 1 193 ? 7.489 -19.528 11.620 1.00 44.12 193 GLN A N 1
ATOM 1459 C CA . GLN A 1 193 ? 8.924 -19.662 11.825 1.00 44.12 193 GLN A CA 1
ATOM 1460 C C . GLN A 1 193 ? 9.224 -19.193 13.257 1.00 44.12 193 GLN A C 1
ATOM 1462 O O . GLN A 1 193 ? 9.478 -18.020 13.511 1.00 44.12 193 GLN A O 1
ATOM 1467 N N . ASP A 1 194 ? 9.191 -20.125 14.209 1.00 43.41 194 ASP A N 1
ATOM 1468 C CA . ASP A 1 194 ? 9.485 -19.890 15.631 1.00 43.41 194 ASP A CA 1
ATOM 1469 C C . ASP A 1 194 ? 10.986 -19.646 15.899 1.00 43.41 194 ASP A C 1
ATOM 1471 O O . ASP A 1 194 ? 11.431 -19.598 17.048 1.00 43.41 194 ASP A O 1
ATOM 1475 N N . GLN A 1 195 ? 11.794 -19.516 14.843 1.00 44.66 195 GLN A N 1
ATOM 1476 C CA . GLN A 1 195 ? 13.230 -19.294 14.925 1.00 44.66 195 GLN A CA 1
ATOM 1477 C C . GLN A 1 195 ? 13.745 -18.459 13.750 1.00 44.66 195 GLN A C 1
ATOM 1479 O O . GLN A 1 195 ? 13.340 -18.638 12.596 1.00 44.66 195 GLN A O 1
ATOM 1484 N N . LEU A 1 196 ? 14.703 -17.584 14.059 1.00 48.59 196 LEU A N 1
ATOM 1485 C CA . LEU A 1 196 ? 15.555 -16.950 13.062 1.00 48.59 196 LEU A CA 1
ATOM 1486 C C . LEU A 1 196 ? 16.341 -18.049 12.331 1.00 48.59 196 LEU A C 1
ATOM 1488 O O . LEU A 1 196 ? 16.959 -18.904 12.965 1.00 48.59 196 LEU A O 1
ATOM 1492 N N . ASN A 1 197 ? 16.304 -18.047 11.009 1.00 50.69 197 ASN A N 1
ATOM 1493 C CA . ASN A 1 197 ? 17.024 -18.968 10.145 1.00 50.69 197 ASN A CA 1
ATOM 1494 C C . ASN A 1 197 ? 17.723 -18.175 9.030 1.00 50.69 197 ASN A C 1
ATOM 1496 O O . ASN A 1 197 ? 17.423 -17.008 8.810 1.00 50.69 197 ASN A O 1
ATOM 1500 N N . GLU A 1 198 ? 18.651 -18.794 8.304 1.00 53.53 198 GLU A N 1
ATOM 1501 C CA . GLU A 1 198 ? 19.433 -18.095 7.268 1.00 53.53 198 GLU A CA 1
ATOM 1502 C C . GLU A 1 198 ? 18.583 -17.507 6.121 1.00 53.53 198 GLU A C 1
ATOM 1504 O O . GLU A 1 198 ? 19.055 -16.628 5.408 1.00 53.53 198 GLU A O 1
ATOM 1509 N N . ARG A 1 199 ? 17.335 -17.967 5.930 1.00 47.78 199 ARG A N 1
ATOM 1510 C CA . ARG A 1 199 ? 16.423 -17.458 4.889 1.00 47.78 199 ARG A CA 1
ATOM 1511 C C . ARG A 1 199 ? 15.652 -16.225 5.342 1.00 47.78 199 ARG A C 1
ATOM 1513 O O . ARG A 1 199 ? 15.513 -15.289 4.567 1.00 47.78 199 ARG A O 1
ATOM 1520 N N . ASN A 1 200 ? 15.188 -16.213 6.591 1.00 51.47 200 ASN A N 1
ATOM 1521 C CA . ASN A 1 200 ? 14.427 -15.092 7.139 1.00 51.47 200 ASN A CA 1
ATOM 1522 C C . ASN A 1 200 ? 15.332 -14.028 7.782 1.00 51.47 200 ASN A C 1
ATOM 1524 O O . ASN A 1 200 ? 14.937 -12.873 7.905 1.00 51.47 200 ASN A O 1
ATOM 1528 N N . LYS A 1 201 ? 16.569 -14.379 8.156 1.00 56.72 201 LYS A N 1
ATOM 1529 C CA . LYS A 1 201 ? 17.524 -13.469 8.790 1.00 56.72 201 LYS A CA 1
ATOM 1530 C C . LYS A 1 201 ? 17.754 -12.177 7.999 1.00 56.72 201 LYS A C 1
ATOM 1532 O O . LYS A 1 201 ? 17.718 -11.130 8.638 1.00 56.72 201 LYS A O 1
ATOM 1537 N N . PRO A 1 202 ? 17.908 -12.198 6.660 1.00 56.06 202 PRO A N 1
ATOM 1538 C CA . PRO A 1 202 ? 17.987 -10.970 5.876 1.00 56.06 202 PRO A CA 1
ATOM 1539 C C . PRO A 1 202 ? 16.769 -10.062 6.073 1.00 56.06 202 PRO A C 1
ATOM 1541 O O . PRO A 1 202 ? 16.949 -8.874 6.303 1.00 56.06 202 PRO A O 1
ATOM 1544 N N . PHE A 1 203 ? 15.545 -10.607 6.085 1.00 58.03 203 PHE A N 1
ATOM 1545 C CA . PHE A 1 203 ? 14.342 -9.829 6.402 1.00 58.03 203 PHE A CA 1
ATOM 1546 C C . PHE A 1 203 ? 14.471 -9.169 7.783 1.00 58.03 203 PHE A C 1
ATOM 1548 O O . PHE A 1 203 ? 14.328 -7.958 7.904 1.00 58.03 203 PHE A O 1
ATOM 1555 N N . PHE A 1 204 ? 14.826 -9.929 8.820 1.00 60.88 204 PHE A N 1
ATOM 1556 C CA . PHE A 1 204 ? 14.950 -9.390 10.181 1.00 60.88 204 PHE A CA 1
ATOM 1557 C C . PHE A 1 204 ? 16.105 -8.396 10.375 1.00 60.88 204 PHE A C 1
ATOM 1559 O O . PHE A 1 204 ? 15.992 -7.521 11.226 1.00 60.88 204 PHE A O 1
ATOM 1566 N N . ASP A 1 205 ? 17.194 -8.517 9.616 1.00 57.69 205 ASP A N 1
ATOM 1567 C CA . ASP A 1 205 ? 18.334 -7.593 9.677 1.00 57.69 205 ASP A CA 1
ATOM 1568 C C . ASP A 1 205 ? 18.058 -6.272 8.937 1.00 57.69 205 ASP A C 1
ATOM 1570 O O . ASP A 1 205 ? 18.701 -5.266 9.227 1.00 57.69 205 ASP A O 1
ATOM 1574 N N . LEU A 1 206 ? 17.125 -6.281 7.979 1.00 54.59 206 LEU A N 1
ATOM 1575 C CA . LEU A 1 206 ? 16.795 -5.139 7.121 1.00 54.59 206 LEU A CA 1
ATOM 1576 C C . LEU A 1 206 ? 15.528 -4.398 7.564 1.00 54.59 206 LEU A C 1
ATOM 1578 O O . LEU A 1 206 ? 15.320 -3.259 7.166 1.00 54.59 206 LEU A O 1
ATOM 1582 N N . CYS A 1 207 ? 14.671 -5.032 8.367 1.00 55.00 207 CYS A N 1
ATOM 1583 C CA . CYS A 1 207 ? 13.443 -4.422 8.864 1.00 55.00 207 CYS A CA 1
ATOM 1584 C C . CYS A 1 207 ? 13.655 -3.754 10.222 1.00 55.00 207 CYS A C 1
ATOM 1586 O O . CYS A 1 207 ? 13.858 -4.439 11.225 1.00 55.00 207 CYS A O 1
ATOM 1588 N N . ASP A 1 208 ? 13.393 -2.453 10.313 1.00 55.69 208 ASP A N 1
ATOM 1589 C CA . ASP A 1 208 ? 13.306 -1.721 11.588 1.00 55.69 208 ASP A CA 1
ATOM 1590 C C . ASP A 1 208 ? 11.959 -1.928 12.314 1.00 55.69 208 ASP A C 1
ATOM 1592 O O . ASP A 1 208 ? 11.403 -1.035 12.966 1.00 55.69 208 ASP A O 1
ATOM 1596 N N . GLY A 1 209 ? 11.401 -3.135 12.204 1.00 48.66 209 GLY A N 1
ATOM 1597 C CA . GLY A 1 209 ? 10.143 -3.504 12.834 1.00 48.66 209 GLY A CA 1
ATOM 1598 C C . GLY A 1 209 ? 10.269 -3.547 14.357 1.00 48.66 209 GLY A C 1
ATOM 1599 O O . GLY A 1 209 ? 11.005 -4.359 14.915 1.00 48.66 209 GLY A O 1
ATOM 1600 N N . ILE A 1 210 ? 9.476 -2.738 15.065 1.00 39.69 210 ILE A N 1
ATOM 1601 C CA . ILE A 1 210 ? 9.244 -2.962 16.494 1.00 39.69 210 ILE A CA 1
ATOM 1602 C C . ILE A 1 210 ? 8.361 -4.211 16.622 1.00 39.69 210 ILE A C 1
ATOM 1604 O O . ILE A 1 210 ? 7.149 -4.169 16.408 1.00 39.69 210 ILE A O 1
ATOM 1608 N N . PHE A 1 211 ? 8.960 -5.343 16.991 1.00 45.25 211 PHE A N 1
ATOM 1609 C CA . PHE A 1 211 ? 8.243 -6.584 17.289 1.00 45.25 211 PHE A CA 1
ATOM 1610 C C . PHE A 1 211 ? 7.530 -6.501 18.650 1.00 45.25 211 PHE A C 1
ATOM 1612 O O . PHE A 1 211 ? 7.896 -7.170 19.615 1.00 45.25 211 PHE A O 1
ATOM 1619 N N . MET A 1 212 ? 6.475 -5.686 18.742 1.00 33.84 212 MET A N 1
ATOM 1620 C CA . MET A 1 212 ? 5.539 -5.742 19.866 1.00 33.84 212 MET A CA 1
ATOM 1621 C C . MET A 1 212 ? 4.637 -6.962 19.668 1.00 33.84 212 MET A C 1
ATOM 1623 O O . MET A 1 212 ? 3.613 -6.869 18.998 1.00 33.84 212 MET A O 1
ATOM 1627 N N . ASN A 1 213 ? 5.033 -8.084 20.274 1.00 35.06 213 ASN A N 1
ATOM 1628 C CA . ASN A 1 213 ? 4.285 -9.342 20.411 1.00 35.06 213 ASN A CA 1
ATOM 1629 C C . ASN A 1 213 ? 4.674 -10.486 19.463 1.00 35.06 213 ASN A C 1
ATOM 1631 O O . ASN A 1 213 ? 3.839 -11.043 18.754 1.00 35.06 213 ASN A O 1
ATOM 1635 N N . TYR A 1 214 ? 5.924 -10.924 19.565 1.00 39.34 214 TYR A N 1
ATOM 1636 C CA . TYR A 1 214 ? 6.232 -12.336 19.369 1.00 39.34 214 TYR A CA 1
ATOM 1637 C C . TYR A 1 214 ? 6.779 -12.878 20.680 1.00 39.34 214 TYR A C 1
ATOM 1639 O O . TYR A 1 214 ? 7.644 -12.274 21.316 1.00 39.34 214 TYR A O 1
ATOM 1647 N N . THR A 1 215 ? 6.250 -14.021 21.099 1.00 37.22 215 THR A N 1
ATOM 1648 C CA . THR A 1 215 ? 6.803 -14.886 22.139 1.00 37.22 215 THR A CA 1
ATOM 1649 C C . THR A 1 215 ? 8.160 -15.436 21.692 1.00 37.22 215 THR A C 1
ATOM 1651 O O . THR A 1 215 ? 8.316 -16.634 21.485 1.00 37.22 215 THR A O 1
ATOM 1654 N N . TRP A 1 216 ? 9.157 -14.566 21.534 1.00 37.59 216 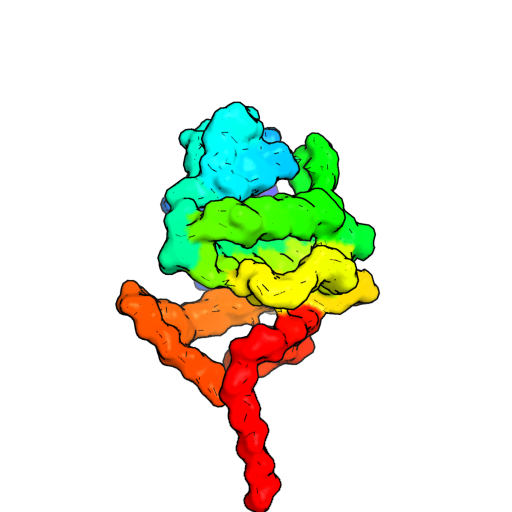TRP A N 1
ATOM 1655 C CA . TRP A 1 216 ? 10.547 -14.956 21.363 1.00 37.59 216 TRP A CA 1
ATOM 1656 C C . TRP A 1 216 ? 11.019 -15.556 22.683 1.00 37.59 216 TRP A C 1
ATOM 1658 O O . TRP A 1 216 ? 11.253 -14.850 23.667 1.00 37.59 216 TRP A O 1
ATOM 1668 N N . LYS A 1 217 ? 11.147 -16.881 22.739 1.00 33.12 217 LYS A N 1
ATOM 1669 C CA . LYS A 1 217 ? 11.940 -17.503 23.796 1.00 33.12 217 LYS A CA 1
ATOM 1670 C C . LYS A 1 217 ? 13.401 -17.343 23.409 1.00 33.12 217 LYS A C 1
ATOM 1672 O O . LYS A 1 217 ? 13.901 -18.074 22.563 1.00 33.12 217 LYS A O 1
ATOM 1677 N N . VAL A 1 218 ? 14.086 -16.400 24.051 1.00 33.84 218 VAL A N 1
ATOM 1678 C CA . VAL A 1 218 ? 15.550 -16.379 24.061 1.00 33.84 218 VAL A CA 1
ATOM 1679 C C . VAL A 1 218 ? 16.004 -17.667 24.747 1.00 33.84 218 VAL A C 1
ATOM 1681 O O . VAL A 1 218 ? 15.941 -17.793 25.970 1.00 33.84 218 VAL A O 1
ATOM 1684 N N . LEU A 1 219 ? 16.407 -18.662 23.960 1.00 36.91 219 LEU A N 1
ATOM 1685 C CA . LEU A 1 219 ? 17.174 -19.785 24.477 1.00 36.91 219 LEU A CA 1
ATOM 1686 C C . LEU A 1 219 ? 18.580 -19.257 24.746 1.00 36.91 219 LEU A C 1
ATOM 1688 O O . LEU A 1 219 ? 19.375 -19.064 23.831 1.00 36.91 219 LEU A O 1
ATOM 1692 N N . PHE A 1 220 ? 18.868 -18.987 26.018 1.00 36.53 220 PHE A N 1
ATOM 1693 C CA . PHE A 1 220 ? 20.244 -18.868 26.475 1.00 36.53 220 PHE A CA 1
ATOM 1694 C C . PHE A 1 220 ? 20.958 -20.176 26.125 1.00 36.53 220 PHE A C 1
ATOM 1696 O O . PHE A 1 220 ? 20.618 -21.232 26.661 1.00 36.53 220 PHE A O 1
ATOM 1703 N N . LEU A 1 221 ? 21.916 -20.109 25.201 1.00 37.69 221 LEU A N 1
ATOM 1704 C CA . LEU A 1 221 ? 22.910 -21.160 25.039 1.00 37.69 221 LEU A CA 1
ATOM 1705 C C . LEU A 1 221 ? 23.741 -21.186 26.330 1.00 37.69 221 LEU A C 1
ATOM 1707 O O . LEU A 1 221 ? 24.405 -20.200 26.657 1.00 37.69 221 LEU A O 1
ATOM 1711 N N . VAL A 1 222 ? 23.627 -22.284 27.077 1.00 35.94 222 VAL A N 1
ATOM 1712 C CA . VAL A 1 222 ? 24.578 -22.684 28.125 1.00 35.94 222 VAL A CA 1
ATOM 1713 C C . VAL A 1 222 ? 25.659 -23.528 27.473 1.00 35.94 222 VAL A C 1
ATOM 1715 O O . VAL A 1 222 ? 25.281 -24.414 26.672 1.00 35.94 222 VAL A O 1
#

Solvent-accessible surface area (backbone atoms only — not comparable to full-atom values): 12664 Å² total; per-residue (Å²): 96,56,80,67,56,35,77,28,90,81,39,81,50,69,66,46,39,49,64,45,67,85,49,65,70,68,46,73,88,60,80,78,46,30,41,46,84,30,36,30,57,61,33,53,51,18,23,66,61,35,36,62,85,65,45,63,68,56,69,63,80,50,51,77,52,47,50,83,36,75,46,79,45,78,48,79,53,59,39,38,83,36,36,34,61,50,97,30,89,62,63,40,41,21,69,60,54,40,51,48,51,51,51,39,43,74,66,48,37,43,53,39,35,40,36,44,36,40,16,21,10,30,31,35,40,39,64,99,62,59,68,85,90,61,48,66,48,60,39,21,24,11,37,58,88,33,72,48,52,74,27,60,27,58,92,79,33,89,69,32,55,90,71,49,93,54,56,41,39,37,44,59,58,44,36,52,58,62,50,41,73,78,35,64,46,97,82,70,54,64,59,67,77,91,60,89,41,90,79,52,38,60,41,62,76,55,36,56,45,68,78,85,84,64,93,73,76,82,76,78,86,126

InterPro domains:
  IPR001096 Peptidase C13, legumain [PF01650] (1-181)
  IPR001096 Peptidase C13, legumain [PR00776] (33-48)
  IPR001096 Peptidase C13, legumain [PR007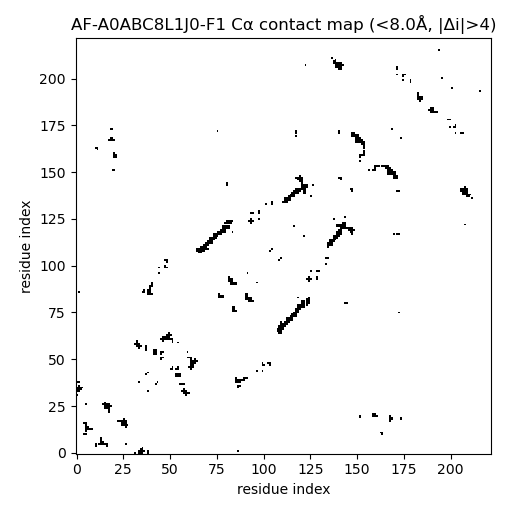76] (61-80)
  IPR001096 Peptidase C13, legumain [PR00776] (110-126)
  IPR001096 Peptidase C13, legumain [PTHR12000] (1-179)